Protein AF-A0A8T8SB63-F1 (afdb_monomer)

Organism: NCBI:txid13290

Foldseek 3Di:
DLVVLVVLVVCVVVVPLPAADAFFDWDVLLVVVLLLPDPPNDDQEEAAEQLNLQAANQQSCFCCCVVVVHAYEHFDDDPVRVVVRVVVRVVCVVVSHHGYHYSPCVRGHHGHDPSSVVSCVQFKDFDQWDQDQLSGIGGRTGIDGDPVSLSRHPCNVVVDDDDDDDDDPLDPVNCCVSVVDPLVVRPCSVVVVSPDDDDDDDDDDDDDDPAPQPDQWDAVVLVPPDPNVVSLCVRQPCVPPVDPDDDPDDDPPDPLVVDPPRDDDADADDDDDPPQDDVPGGRVVCRVVVRCVSCVSSVHDDDDDDDDDDGDTGHGSSVSD

Mean predicted aligned error: 14.82 Å

Secondary structure (DSSP, 8-state):
-HHHHHHHHHHHHTT--S--B----B-HHHHHHHHHT-TT-----EEEEHHHHHHH-SGGGHHHHHHH---EEEE-SSHHHHHHHHHHHHHHHHHT---EEETTTTT--TT--HHHHHHHHHHEEE-SEEEETTTEEEET-BEEE-GGGGGGBHHHHHT------PPPTT--HHHHHTTSS-GGGSTTTT-GGGSSS-----PPPPP----S---SB--GGGGSSSHHHHHHIIIIIIHHH--S---SS-----GGGGSTT------------SSSEETTEEHHHHHHHHHHHHHHHTTPPP----------TT-BGGGG-

InterPro domains:
  IPR002780 Hydrogenase formation HypD protein [PF01924] (1-190)
  IPR002780 Hydrogenase formation HypD protein [PTHR30149] (1-190)
  IPR002780 Hydrogenase formation HypD protein [TIGR00075] (1-190)
  IPR016188 PurM-like, N-terminal domain [PF00586] (260-314)
  IPR036921 PurM-like, N-terminal domain superfamily [G3DSA:3.30.1330.10] (211-321)
  IPR036921 PurM-like, N-terminal domain superfamily [SSF55326] (217-318)
  IPR042243 HypD, domain 1 [G3DSA:3.40.50.11750] (1-113)
  IPR042244 HypD, domain 2 [G3DSA:6.10.20.100] (168-196)

Nearest PDB structures (foldseek):
  3vys-assembly1_B  TM=9.420E-01  e=2.729E-14  Thermococcus kodakarensis KOD1
  5nco-assembly1_l  TM=3.367E-01  e=4.005E+00  Escherichia coli
  5uj8-assembly1_G  TM=2.557E-01  e=5.092E+00  Homo sapiens
  5ujm-assembly1_B  TM=2.557E-01  e=5.092E+00  Homo sapiens

Solvent-accessible surface area (backbone atoms only — not comparable to full-atom values): 19588 Å² total; per-residue (Å²): 102,47,68,62,25,46,50,52,53,48,31,59,77,72,66,52,76,90,53,63,46,74,66,82,49,71,48,64,65,47,50,54,48,54,51,67,70,35,93,84,58,82,77,75,59,44,77,35,60,37,76,61,23,33,40,57,14,54,59,80,55,47,57,43,21,73,76,66,61,26,24,30,17,30,17,43,86,49,73,66,36,43,54,50,26,53,50,52,43,53,48,31,57,76,71,75,46,39,49,79,46,63,69,32,55,94,71,35,40,58,80,24,32,65,70,44,46,48,37,31,60,69,40,37,40,72,28,73,63,29,78,38,90,57,72,45,72,39,62,53,20,22,36,37,71,32,78,96,51,44,85,35,27,32,52,71,72,66,62,60,82,81,78,90,75,79,77,62,91,80,65,54,61,27,42,37,75,72,59,77,38,55,66,89,72,35,88,38,57,81,41,61,91,68,55,61,90,74,93,74,90,81,79,89,79,82,87,86,73,98,58,85,54,82,64,66,45,42,45,71,60,45,73,62,83,41,69,54,20,49,33,47,42,48,59,48,45,45,70,71,68,62,63,98,64,89,65,100,59,94,75,90,80,56,72,68,75,74,40,89,86,59,81,89,81,86,80,84,78,86,83,89,66,83,68,54,64,52,100,94,48,34,53,67,56,50,48,52,52,50,42,50,47,58,37,46,77,71,73,38,82,83,86,79,83,90,86,86,85,88,78,61,70,66,43,50,44,73,80,66,101

Radius of gyration: 23.13 Å; Cα contacts (8 Å, |Δi|>4): 383; chains: 1; bounding box: 55×59×54 Å

pLDDT: mean 83.12, std 14.93, range [25.75, 98.5]

Sequence (321 aa):
MPSTALTILQAQAEGIGNFSLFCNHITIIPTIKAILDSPDMGIDGFLGPGHVSMVIGTDPYDFIARDYHRPLVVAGFEPLDVLHSVWMVLRQMAEGRAEIENQYARIVPRYGNEASLAAVTEVFELREFFEWRGLGSIDHSGVQIREAYAAWDAERKFAVASPSIPDPKACQCGEVLKGAIKPWQCKLFVWRDRCGAGASAMNAVTPTGNGRLRAERVTLAHGGGGKAMRDLIEDVFTSVFEPDGLEDQARLSHEMLAVEGARLAFTTDSFVVQPLEFPGGDIGKIAVCGTVNDLTVGGAQPLWLSAAFIIEEGTEVALLR

Structure (mmCIF, N/CA/C/O backbone):
data_AF-A0A8T8SB63-F1
#
_entry.id   AF-A0A8T8SB63-F1
#
loop_
_atom_site.group_PDB
_atom_site.id
_atom_site.type_symbol
_atom_site.label_atom_id
_atom_site.label_alt_id
_atom_site.label_comp_id
_atom_site.label_asym_id
_atom_site.label_entity_id
_atom_site.label_seq_id
_atom_site.pdbx_PDB_ins_code
_atom_site.Cartn_x
_atom_site.Cartn_y
_atom_site.Cartn_z
_atom_site.occupancy
_atom_site.B_iso_or_equiv
_atom_site.auth_seq_id
_atom_site.auth_comp_id
_atom_site.auth_asym_id
_atom_site.auth_atom_id
_atom_site.pdbx_PDB_model_num
ATOM 1 N N . MET A 1 1 ? 2.864 -4.295 -5.202 1.00 87.75 1 MET A N 1
ATOM 2 C CA . MET A 1 1 ? 2.814 -5.739 -5.514 1.00 87.75 1 MET A CA 1
ATOM 3 C C . MET A 1 1 ? 2.232 -5.986 -6.905 1.00 87.75 1 MET A C 1
ATOM 5 O O . MET A 1 1 ? 2.900 -6.672 -7.661 1.00 87.75 1 MET A O 1
ATOM 9 N N . PRO A 1 2 ? 1.079 -5.412 -7.315 1.00 89.50 2 PRO A N 1
ATOM 10 C CA . PRO A 1 2 ? 0.584 -5.624 -8.683 1.00 89.50 2 PRO A CA 1
ATOM 11 C C . PRO A 1 2 ? 1.541 -5.110 -9.768 1.00 89.50 2 PRO A C 1
ATOM 13 O O . PRO A 1 2 ? 1.859 -5.842 -10.697 1.00 89.50 2 PRO A O 1
ATOM 16 N N . SER A 1 3 ? 2.076 -3.893 -9.615 1.00 87.25 3 SER A N 1
ATOM 17 C CA . SER A 1 3 ? 3.015 -3.310 -10.588 1.00 87.25 3 SER A CA 1
ATOM 18 C C . SER A 1 3 ? 4.292 -4.142 -10.757 1.00 87.25 3 SER A C 1
ATOM 20 O O . SER A 1 3 ? 4.724 -4.417 -11.875 1.00 87.25 3 SER A O 1
ATOM 22 N N . THR A 1 4 ? 4.873 -4.606 -9.651 1.00 90.06 4 THR A N 1
ATOM 23 C CA . THR A 1 4 ? 6.061 -5.468 -9.661 1.00 90.06 4 THR A CA 1
ATOM 24 C C . THR A 1 4 ? 5.781 -6.865 -10.217 1.00 90.06 4 THR A C 1
ATOM 26 O O . THR A 1 4 ? 6.635 -7.389 -10.929 1.00 90.06 4 THR A O 1
ATOM 29 N N . ALA A 1 5 ? 4.594 -7.440 -9.979 1.00 92.81 5 ALA A N 1
ATOM 30 C CA . ALA A 1 5 ? 4.170 -8.677 -10.641 1.00 92.81 5 ALA A CA 1
ATOM 31 C C . ALA A 1 5 ? 4.102 -8.492 -12.162 1.00 92.81 5 ALA A C 1
ATOM 33 O O . ALA A 1 5 ? 4.762 -9.215 -12.903 1.00 92.81 5 ALA A O 1
ATOM 34 N N . LEU A 1 6 ? 3.379 -7.469 -12.627 1.00 90.44 6 LEU A N 1
ATOM 35 C CA . LEU A 1 6 ? 3.243 -7.166 -14.054 1.00 90.44 6 LEU A CA 1
ATOM 36 C C . LEU A 1 6 ? 4.597 -6.891 -14.720 1.00 90.44 6 LEU A C 1
ATOM 38 O O . LEU A 1 6 ? 4.816 -7.305 -15.852 1.00 90.44 6 LEU A O 1
ATOM 42 N N . THR A 1 7 ? 5.534 -6.263 -14.006 1.00 87.44 7 THR A N 1
ATOM 43 C CA . THR A 1 7 ? 6.891 -6.024 -14.520 1.00 87.44 7 THR A CA 1
ATOM 44 C C . THR A 1 7 ? 7.657 -7.333 -14.724 1.00 87.44 7 THR A C 1
ATOM 46 O O . THR A 1 7 ? 8.338 -7.483 -15.734 1.00 87.44 7 THR A O 1
ATOM 49 N N . ILE A 1 8 ? 7.535 -8.300 -13.807 1.00 91.75 8 ILE A N 1
ATOM 50 C CA . ILE A 1 8 ? 8.141 -9.631 -13.973 1.00 91.75 8 ILE A CA 1
ATOM 51 C C . ILE A 1 8 ? 7.509 -10.370 -15.158 1.00 91.75 8 ILE A C 1
ATOM 53 O O . ILE A 1 8 ? 8.238 -10.931 -15.976 1.00 91.75 8 ILE A O 1
ATOM 57 N N . LEU A 1 9 ? 6.179 -10.333 -15.286 1.00 94.31 9 LEU A N 1
ATOM 58 C CA . LEU A 1 9 ? 5.470 -10.948 -16.414 1.00 94.31 9 LEU A CA 1
ATOM 59 C C . LEU A 1 9 ? 5.911 -10.341 -17.753 1.00 94.31 9 LEU A C 1
ATOM 61 O O . LEU A 1 9 ? 6.205 -11.073 -18.697 1.00 94.31 9 LEU A O 1
ATOM 65 N N . GLN A 1 10 ? 6.040 -9.014 -17.820 1.00 93.56 10 GLN A N 1
ATOM 66 C CA . GLN A 1 10 ? 6.523 -8.326 -19.017 1.00 93.56 10 GLN A CA 1
ATOM 67 C C . GLN A 1 10 ? 7.982 -8.682 -19.325 1.00 93.56 10 GLN A C 1
ATOM 69 O O . GLN A 1 10 ? 8.314 -9.001 -20.464 1.00 93.56 10 GLN A O 1
ATOM 74 N N . ALA A 1 11 ? 8.850 -8.691 -18.309 1.00 90.06 11 ALA A N 1
ATOM 75 C CA . ALA A 1 11 ? 10.253 -9.060 -18.470 1.00 90.06 11 ALA A CA 1
ATOM 76 C C . ALA A 1 11 ? 10.411 -10.502 -18.979 1.00 90.06 11 ALA A C 1
ATOM 78 O O . ALA A 1 11 ? 11.293 -10.769 -19.795 1.00 90.06 11 ALA A O 1
ATOM 79 N N . GLN A 1 12 ? 9.541 -11.421 -18.552 1.00 95.12 12 GLN A N 1
ATOM 80 C CA . GLN A 1 12 ? 9.482 -12.776 -19.095 1.00 95.12 12 GLN A CA 1
ATOM 81 C C . GLN A 1 12 ? 9.026 -12.787 -20.557 1.00 95.12 12 GLN A C 1
ATOM 83 O O . GLN A 1 12 ? 9.689 -13.416 -21.382 1.00 95.12 12 GLN A O 1
ATOM 88 N N . ALA A 1 13 ? 7.935 -12.091 -20.884 1.00 94.88 13 ALA A N 1
ATOM 89 C CA . ALA A 1 13 ? 7.387 -12.041 -22.239 1.00 94.88 13 ALA A CA 1
ATOM 90 C C . ALA A 1 13 ? 8.380 -11.458 -23.262 1.00 94.88 13 ALA A C 1
ATOM 92 O O . ALA A 1 13 ? 8.454 -11.930 -24.396 1.00 94.88 13 ALA A O 1
ATOM 93 N N . GLU A 1 14 ? 9.174 -10.468 -22.852 1.00 95.88 14 GLU A N 1
ATOM 94 C CA . GLU A 1 14 ? 10.184 -9.807 -23.687 1.00 95.88 14 GLU A CA 1
ATOM 95 C C . GLU A 1 14 ? 11.578 -10.460 -23.621 1.00 95.88 14 GLU A C 1
ATOM 97 O O . GLU A 1 14 ? 12.486 -10.062 -24.352 1.00 95.88 14 GLU A O 1
ATOM 102 N N . GLY A 1 15 ? 11.783 -11.460 -22.757 1.00 93.69 15 GLY A N 1
ATOM 103 C CA . GLY A 1 15 ? 13.084 -12.117 -22.587 1.00 93.69 15 GLY A CA 1
ATOM 104 C C . GLY A 1 15 ? 14.162 -11.237 -21.931 1.00 93.69 15 GLY A C 1
ATOM 105 O O . GLY A 1 15 ? 15.354 -11.411 -22.192 1.00 93.69 15 GLY A O 1
ATOM 106 N N . ILE A 1 16 ? 13.772 -10.291 -21.073 1.00 92.31 16 ILE A N 1
ATOM 107 C CA . ILE A 1 16 ? 14.665 -9.332 -20.407 1.00 92.31 16 ILE A CA 1
ATOM 108 C C . ILE A 1 16 ? 15.381 -9.996 -19.221 1.00 92.31 16 ILE A C 1
ATOM 110 O O . ILE A 1 16 ? 14.817 -10.164 -18.141 1.00 92.31 16 ILE A O 1
ATOM 114 N N . GLY A 1 17 ? 16.657 -10.355 -19.399 1.00 88.25 17 GLY A N 1
ATOM 115 C CA . GLY A 1 17 ? 17.469 -11.051 -18.382 1.00 88.25 17 GLY A CA 1
ATOM 116 C C . GLY A 1 17 ? 18.286 -10.158 -17.431 1.00 88.25 17 GLY A C 1
ATOM 117 O O . GLY A 1 17 ? 18.878 -10.649 -16.461 1.00 88.25 17 GLY A O 1
ATOM 118 N N . ASN A 1 18 ? 18.355 -8.851 -17.691 1.00 88.06 18 ASN A N 1
ATOM 119 C CA . ASN A 1 18 ? 19.107 -7.876 -16.887 1.00 88.06 18 ASN A CA 1
ATOM 120 C C . ASN A 1 18 ? 18.250 -7.158 -15.829 1.00 88.06 18 ASN A C 1
ATOM 122 O O . ASN A 1 18 ? 18.758 -6.289 -15.126 1.00 88.06 18 ASN A O 1
ATOM 126 N N . PHE A 1 19 ? 16.981 -7.535 -15.692 1.00 88.38 19 PHE A N 1
ATOM 127 C CA . PHE A 1 19 ? 16.100 -7.086 -14.621 1.00 88.38 19 PHE A CA 1
ATOM 128 C C . PHE A 1 19 ? 16.081 -8.110 -13.476 1.00 88.38 19 PHE A C 1
ATOM 130 O O . PHE A 1 19 ? 16.177 -9.318 -13.704 1.00 88.38 19 PHE A O 1
ATOM 137 N N . SER A 1 20 ? 15.995 -7.653 -12.228 1.00 85.25 20 SER A N 1
ATOM 138 C CA . SER A 1 20 ? 15.830 -8.518 -11.052 1.00 85.25 20 SER A CA 1
ATOM 139 C C . SER A 1 20 ? 15.112 -7.754 -9.936 1.00 85.25 20 SER A C 1
ATOM 141 O O . SER A 1 20 ? 15.359 -6.564 -9.746 1.00 85.25 20 SER A O 1
ATOM 143 N N . LEU A 1 21 ? 14.237 -8.436 -9.198 1.00 87.44 21 LEU A N 1
ATOM 144 C CA . LEU A 1 21 ? 13.444 -7.894 -8.099 1.00 87.44 21 LEU A CA 1
ATOM 145 C C . LEU A 1 21 ? 13.873 -8.539 -6.779 1.00 87.44 21 LEU A C 1
ATOM 147 O O . LEU A 1 21 ? 13.869 -9.759 -6.642 1.00 87.44 21 LEU A O 1
ATOM 151 N N . PHE A 1 22 ? 14.197 -7.709 -5.790 1.00 89.38 22 PHE A N 1
ATOM 152 C CA . PHE A 1 22 ? 14.366 -8.137 -4.402 1.00 89.38 22 PHE A CA 1
ATOM 153 C C . PHE A 1 22 ? 13.024 -7.989 -3.672 1.00 89.38 22 PHE A C 1
ATOM 155 O O . PHE A 1 22 ? 12.551 -6.872 -3.444 1.00 89.38 22 PHE A O 1
ATOM 162 N N . CYS A 1 23 ? 12.362 -9.112 -3.382 1.00 88.81 23 CYS A N 1
ATOM 163 C CA . CYS A 1 23 ? 10.966 -9.124 -2.945 1.00 88.81 23 CYS A CA 1
ATOM 164 C C . CYS A 1 23 ? 10.810 -9.071 -1.417 1.00 88.81 23 CYS A C 1
ATOM 166 O O . CYS A 1 23 ? 10.835 -10.104 -0.748 1.00 88.81 23 CYS A O 1
ATOM 168 N N . ASN A 1 24 ? 10.519 -7.870 -0.905 1.00 88.69 24 ASN A N 1
ATOM 169 C CA . ASN A 1 24 ? 10.092 -7.606 0.479 1.00 88.69 24 ASN A CA 1
ATOM 170 C C . ASN A 1 24 ? 8.627 -7.153 0.560 1.00 88.69 24 ASN A C 1
ATOM 172 O O . ASN A 1 24 ? 8.251 -6.325 1.391 1.00 88.69 24 ASN A O 1
ATOM 176 N N . HIS A 1 25 ? 7.793 -7.619 -0.368 1.00 90.62 25 HIS A N 1
ATOM 177 C CA . HIS A 1 25 ? 6.375 -7.305 -0.322 1.00 90.62 25 HIS A CA 1
ATOM 178 C C . HIS A 1 25 ? 5.691 -8.039 0.830 1.00 90.62 25 HIS A C 1
ATOM 180 O O . HIS A 1 25 ? 6.019 -9.181 1.153 1.00 90.62 25 HIS A O 1
ATOM 186 N N . ILE A 1 26 ? 4.701 -7.366 1.407 1.00 90.88 26 ILE A N 1
ATOM 187 C CA . ILE A 1 26 ? 3.929 -7.840 2.547 1.00 90.88 26 ILE A CA 1
ATOM 188 C C . ILE A 1 26 ? 2.435 -7.750 2.254 1.00 90.88 26 ILE A C 1
ATOM 190 O O . ILE A 1 26 ? 1.992 -6.974 1.402 1.00 90.88 26 ILE A O 1
ATOM 194 N N . THR A 1 27 ? 1.662 -8.551 2.969 1.00 91.50 27 THR A N 1
ATOM 195 C CA . THR A 1 27 ? 0.206 -8.602 2.920 1.00 91.50 27 THR A CA 1
ATOM 196 C C . THR A 1 27 ? -0.365 -8.006 4.197 1.00 91.50 27 THR A C 1
ATOM 198 O O . THR A 1 27 ? 0.225 -8.102 5.270 1.00 91.50 27 THR A O 1
ATOM 201 N N . ILE A 1 28 ? -1.514 -7.345 4.079 1.00 90.81 28 ILE A N 1
ATOM 202 C CA . ILE A 1 28 ? -2.089 -6.592 5.195 1.00 90.81 28 ILE A CA 1
ATOM 203 C C . ILE A 1 28 ? -2.910 -7.464 6.154 1.00 90.81 28 ILE A C 1
ATOM 205 O O . ILE A 1 28 ? -2.964 -7.183 7.348 1.00 90.81 28 ILE A O 1
ATOM 209 N N . ILE A 1 29 ? -3.553 -8.518 5.644 1.00 92.31 29 ILE A N 1
ATOM 210 C CA . ILE A 1 29 ? -4.525 -9.313 6.407 1.00 92.31 29 ILE A CA 1
ATOM 211 C C . ILE A 1 29 ? -3.879 -10.026 7.607 1.00 92.31 29 ILE A C 1
ATOM 213 O O . ILE A 1 29 ? -4.383 -9.853 8.719 1.00 92.31 29 ILE A O 1
ATOM 217 N N . PRO A 1 30 ? -2.744 -10.740 7.457 1.00 90.38 30 PRO A N 1
ATOM 218 C CA . PRO A 1 30 ? -2.064 -11.366 8.593 1.00 90.38 30 PRO A CA 1
ATOM 219 C C . PRO A 1 30 ? -1.574 -10.340 9.618 1.00 90.38 30 PRO A C 1
ATOM 221 O O . PRO A 1 30 ? -1.624 -10.592 10.816 1.00 90.38 30 PRO A O 1
ATOM 224 N N . THR A 1 31 ? -1.164 -9.155 9.166 1.00 87.06 31 THR A N 1
ATOM 225 C CA . THR A 1 31 ? -0.686 -8.078 10.043 1.00 87.06 31 THR A CA 1
ATOM 226 C C . THR A 1 31 ? -1.804 -7.480 10.880 1.00 87.06 31 THR A C 1
ATOM 228 O O . THR A 1 31 ? -1.639 -7.308 12.084 1.00 87.06 31 THR A O 1
ATOM 231 N N . ILE A 1 32 ? -2.959 -7.194 10.271 1.00 90.69 32 ILE A N 1
ATOM 232 C CA . ILE A 1 32 ? -4.134 -6.732 11.019 1.00 90.69 32 ILE A CA 1
ATOM 233 C C . ILE A 1 32 ? -4.544 -7.795 12.037 1.00 90.69 32 ILE A C 1
ATOM 235 O O . ILE A 1 32 ? -4.815 -7.460 13.187 1.00 90.69 32 ILE A O 1
ATOM 239 N N . LYS A 1 33 ? -4.533 -9.074 11.644 1.00 91.38 33 LYS A N 1
ATOM 240 C CA . LYS A 1 33 ? -4.828 -10.176 12.557 1.00 91.38 33 LYS A CA 1
ATOM 241 C C . LYS A 1 33 ? -3.849 -10.231 13.735 1.00 91.38 33 LYS A C 1
ATOM 243 O O . LYS A 1 33 ? -4.293 -10.312 14.870 1.00 91.38 33 LYS A O 1
ATOM 248 N N . ALA A 1 34 ? -2.547 -10.097 13.488 1.00 88.25 34 ALA A N 1
ATOM 249 C CA . ALA A 1 34 ? -1.537 -10.069 14.546 1.00 88.25 34 ALA A CA 1
ATOM 250 C C . ALA A 1 34 ? -1.745 -8.905 15.534 1.00 88.25 34 ALA A C 1
ATOM 252 O O . ALA A 1 34 ? -1.568 -9.078 16.737 1.00 88.25 34 ALA A O 1
ATOM 253 N N . ILE A 1 35 ? -2.165 -7.731 15.046 1.00 87.69 35 ILE A N 1
ATOM 254 C CA . ILE A 1 35 ? -2.523 -6.590 15.904 1.00 87.69 35 ILE A CA 1
ATOM 255 C C . ILE A 1 35 ? -3.783 -6.900 16.723 1.00 87.69 35 ILE A C 1
ATOM 257 O O . ILE A 1 35 ? -3.831 -6.597 17.913 1.00 87.69 35 ILE A O 1
ATOM 261 N N . LEU A 1 36 ? -4.795 -7.503 16.097 1.00 90.56 36 LEU A N 1
ATOM 262 C CA . LEU A 1 36 ? -6.056 -7.871 16.741 1.00 90.56 36 LEU A CA 1
ATOM 263 C C . LEU A 1 36 ? -5.897 -8.968 17.805 1.00 90.56 36 LEU A C 1
ATOM 265 O O . LEU A 1 36 ? -6.592 -8.927 18.817 1.00 90.56 36 LEU A O 1
ATOM 269 N N . ASP A 1 37 ? -4.969 -9.904 17.599 1.00 90.44 37 ASP A N 1
ATOM 270 C CA . ASP A 1 37 ? -4.633 -10.982 18.537 1.00 90.44 37 ASP A CA 1
ATOM 271 C C . ASP A 1 37 ? -3.737 -10.511 19.701 1.00 90.44 37 ASP A C 1
ATOM 273 O O . ASP A 1 37 ? -3.497 -11.262 20.651 1.00 90.44 37 ASP A O 1
ATOM 277 N N . SER A 1 38 ? -3.236 -9.272 19.656 1.00 86.44 38 SER A N 1
ATOM 278 C CA . SER A 1 38 ? -2.343 -8.740 20.685 1.00 86.44 38 SER A CA 1
ATOM 279 C C . SER A 1 38 ? -3.088 -8.529 22.016 1.00 86.44 38 SER A C 1
ATOM 281 O O . SER A 1 38 ? -4.163 -7.926 22.034 1.00 86.44 38 SER A O 1
ATOM 283 N N . PRO A 1 39 ? -2.539 -8.960 23.168 1.00 82.06 39 PRO A N 1
ATOM 284 C CA . PRO A 1 39 ? -3.223 -8.854 24.463 1.00 82.06 39 PRO A CA 1
ATOM 285 C C . PRO A 1 39 ? -3.428 -7.407 24.941 1.00 82.06 39 PRO A C 1
ATOM 287 O O . PRO A 1 39 ? -4.291 -7.148 25.775 1.00 82.06 39 PRO A O 1
ATOM 290 N N . ASP A 1 40 ? -2.631 -6.470 24.430 1.00 82.44 40 ASP A N 1
ATOM 291 C CA . ASP A 1 40 ? -2.715 -5.024 24.653 1.00 82.44 40 ASP A CA 1
ATOM 292 C C . ASP A 1 40 ? -3.556 -4.298 23.583 1.00 82.44 40 ASP A C 1
ATOM 294 O O . ASP A 1 40 ? -3.544 -3.067 23.527 1.00 82.44 40 ASP A O 1
ATOM 298 N N . MET A 1 41 ? -4.294 -5.027 22.735 1.00 86.19 41 MET A N 1
ATOM 299 C CA . MET A 1 41 ? -5.116 -4.435 21.680 1.00 86.19 41 MET A CA 1
ATOM 300 C C . MET A 1 41 ? -6.216 -3.535 22.261 1.00 86.19 41 MET A C 1
ATOM 302 O O . MET A 1 41 ? -7.112 -3.980 22.979 1.00 86.19 41 MET A O 1
ATOM 306 N N . GLY A 1 42 ? -6.148 -2.248 21.910 1.00 84.81 42 GLY A N 1
ATOM 307 C CA . GLY A 1 42 ? -7.091 -1.203 22.324 1.00 84.81 42 GLY A CA 1
ATOM 308 C C . GLY A 1 42 ? -7.743 -0.467 21.152 1.00 84.81 42 GLY A C 1
ATOM 309 O O . GLY A 1 42 ? -8.087 0.703 21.288 1.00 84.81 42 GLY A O 1
ATOM 310 N N . ILE A 1 43 ? -7.844 -1.106 19.982 1.00 88.81 43 ILE A N 1
ATOM 311 C CA . ILE A 1 43 ? -8.425 -0.501 18.778 1.00 88.81 43 ILE A CA 1
ATOM 312 C C . ILE A 1 43 ? -9.911 -0.847 18.706 1.00 88.81 43 ILE A C 1
ATOM 314 O O . ILE A 1 43 ? -10.288 -2.009 18.563 1.00 88.81 43 ILE A O 1
ATOM 318 N N . ASP A 1 44 ? -10.758 0.179 18.762 1.00 92.38 44 ASP A N 1
ATOM 319 C CA . ASP A 1 44 ? -12.208 -0.009 18.721 1.00 92.38 44 ASP A CA 1
ATOM 320 C C . ASP A 1 44 ? -12.809 0.015 17.315 1.00 92.38 44 ASP A C 1
ATOM 322 O O . ASP A 1 44 ? -13.930 -0.449 17.135 1.00 92.38 44 ASP A O 1
ATOM 326 N N . GLY A 1 45 ? -12.076 0.513 16.322 1.00 94.06 45 GLY A N 1
ATOM 327 C CA . GLY A 1 45 ? -12.515 0.564 14.933 1.00 94.06 45 GLY A CA 1
ATOM 328 C C . GLY A 1 45 ? -11.382 0.957 13.991 1.00 94.06 45 GLY A C 1
ATOM 329 O O . GLY A 1 45 ? -10.375 1.529 14.414 1.00 94.06 45 GLY A O 1
ATOM 330 N N . PHE A 1 46 ? -11.550 0.646 12.708 1.00 95.06 46 PHE A N 1
ATOM 331 C CA . PHE A 1 46 ? -10.511 0.799 11.693 1.00 95.06 46 PHE A CA 1
ATOM 332 C C . PHE A 1 46 ? -10.946 1.713 10.550 1.00 95.06 46 PHE A C 1
ATOM 334 O O . PHE A 1 46 ? -12.079 1.652 10.071 1.00 95.06 46 PHE A O 1
ATOM 341 N N . LEU A 1 47 ? -9.991 2.495 10.048 1.00 96.31 47 LEU A N 1
ATOM 342 C CA . LEU A 1 47 ? -10.048 3.032 8.693 1.00 96.31 47 LEU A CA 1
ATOM 343 C C . LEU A 1 47 ? -9.228 2.109 7.791 1.00 96.31 47 LEU A C 1
ATOM 345 O O . LEU A 1 47 ? -8.013 1.988 7.952 1.00 96.31 47 LEU A O 1
ATOM 349 N N . GLY A 1 48 ? -9.908 1.417 6.883 1.00 93.25 48 GLY A N 1
ATOM 350 C CA . GLY A 1 48 ? -9.293 0.520 5.915 1.00 93.25 48 GLY A CA 1
ATOM 351 C C . GLY A 1 48 ? -8.573 1.300 4.809 1.00 93.25 48 GLY A C 1
ATOM 352 O O . GLY A 1 48 ? -9.093 2.319 4.348 1.00 93.25 48 GLY A O 1
ATOM 353 N N . PRO A 1 49 ? -7.401 0.839 4.346 1.00 91.94 49 PRO A N 1
ATOM 354 C CA . PRO A 1 49 ? -6.621 1.542 3.329 1.00 91.94 49 PRO A CA 1
ATOM 355 C C . PRO A 1 49 ? -7.252 1.441 1.935 1.00 91.94 49 PRO A C 1
ATOM 357 O O . PRO A 1 49 ? -7.382 0.342 1.391 1.00 91.94 49 PRO A O 1
ATOM 360 N N . GLY A 1 50 ? -7.555 2.585 1.317 1.00 88.75 50 GLY A N 1
ATOM 361 C CA . GLY A 1 50 ? -8.169 2.662 -0.011 1.00 88.75 50 GLY A CA 1
ATOM 362 C C . GLY A 1 50 ? -7.390 1.922 -1.104 1.00 88.75 50 GLY A C 1
ATOM 363 O O . GLY A 1 50 ? -7.931 1.000 -1.706 1.00 88.75 50 GLY A O 1
ATOM 364 N N . HIS A 1 51 ? -6.110 2.250 -1.327 1.00 89.56 51 HIS A N 1
ATOM 365 C CA . HIS A 1 51 ? -5.322 1.674 -2.436 1.00 89.56 51 HIS A CA 1
ATOM 366 C C . HIS A 1 51 ? -5.093 0.165 -2.312 1.00 89.56 51 HIS A C 1
ATOM 368 O O . HIS A 1 51 ? -5.108 -0.556 -3.306 1.00 89.56 51 HIS A O 1
ATOM 374 N N . VAL A 1 52 ? -4.920 -0.353 -1.094 1.00 91.62 52 VAL A N 1
ATOM 375 C CA . VAL A 1 52 ? -4.815 -1.808 -0.900 1.00 91.62 52 VAL A CA 1
ATOM 376 C C . VAL A 1 52 ? -6.161 -2.469 -1.190 1.00 91.62 52 VAL A C 1
ATOM 378 O O . VAL A 1 52 ? -6.209 -3.479 -1.891 1.00 91.62 52 VAL A O 1
ATOM 381 N N . SER A 1 53 ? -7.254 -1.862 -0.722 1.00 95.19 53 SER A N 1
ATOM 382 C CA . SER A 1 53 ? -8.613 -2.360 -0.952 1.00 95.19 53 SER A CA 1
ATOM 383 C C . SER A 1 53 ? -9.017 -2.299 -2.428 1.00 95.19 53 SER A C 1
ATOM 385 O O . SER A 1 53 ? -9.787 -3.136 -2.876 1.00 95.19 53 SER A O 1
ATOM 387 N N . MET A 1 54 ? -8.464 -1.386 -3.233 1.00 92.44 54 MET A N 1
ATOM 388 C CA . MET A 1 54 ? -8.649 -1.407 -4.695 1.00 92.44 54 MET A CA 1
ATOM 389 C C . MET A 1 54 ? -8.175 -2.719 -5.318 1.00 92.44 54 MET A C 1
ATOM 391 O O . MET A 1 54 ? -8.769 -3.202 -6.280 1.00 92.44 54 MET A O 1
ATOM 395 N N . VAL A 1 55 ? -7.107 -3.295 -4.764 1.00 94.12 55 VAL A N 1
ATOM 396 C CA . VAL A 1 55 ? -6.515 -4.541 -5.248 1.00 94.12 55 VAL A CA 1
ATOM 397 C C . VAL A 1 55 ? -7.251 -5.744 -4.674 1.00 94.12 55 VAL A C 1
ATOM 399 O O . VAL A 1 55 ? -7.695 -6.591 -5.440 1.00 94.12 55 VAL A O 1
ATOM 402 N N . ILE A 1 56 ? -7.386 -5.828 -3.348 1.00 95.81 56 ILE A N 1
ATOM 403 C CA . ILE A 1 56 ? -7.886 -7.042 -2.676 1.00 95.81 56 ILE A CA 1
ATOM 404 C C . ILE A 1 56 ? -9.398 -7.035 -2.423 1.00 95.81 56 ILE A C 1
ATOM 406 O O . ILE A 1 56 ? -9.973 -8.063 -2.082 1.00 95.81 56 ILE A O 1
ATOM 410 N N . GLY A 1 57 ? -10.041 -5.886 -2.596 1.00 96.56 57 GLY A N 1
ATOM 411 C CA . GLY A 1 57 ? -11.443 -5.675 -2.276 1.00 96.56 57 GLY A CA 1
ATOM 412 C C . GLY A 1 57 ? -11.697 -5.437 -0.794 1.00 96.56 57 GLY A C 1
ATOM 413 O O . GLY A 1 57 ? -10.779 -5.237 -0.000 1.00 96.56 57 GLY A O 1
ATOM 414 N N . THR A 1 58 ? -12.975 -5.449 -0.426 1.00 97.38 58 THR A N 1
ATOM 415 C CA . THR A 1 58 ? -13.419 -5.305 0.966 1.00 97.38 58 THR A CA 1
ATOM 416 C C . THR A 1 58 ? -13.612 -6.650 1.662 1.00 97.38 58 THR A C 1
ATOM 418 O O . THR A 1 58 ? -13.451 -6.733 2.873 1.00 97.38 58 THR A O 1
ATOM 421 N N . ASP A 1 59 ? -13.931 -7.699 0.899 1.00 96.69 59 ASP A N 1
ATOM 422 C CA . ASP A 1 59 ? -14.266 -9.042 1.398 1.00 96.69 59 ASP A CA 1
ATOM 423 C C . ASP A 1 59 ? -13.186 -9.653 2.322 1.00 96.69 59 ASP A C 1
ATOM 425 O O . ASP A 1 59 ? -13.535 -10.190 3.376 1.00 96.69 59 ASP A O 1
ATOM 429 N N . PRO A 1 60 ? -11.868 -9.496 2.052 1.00 96.38 60 PRO A N 1
ATOM 430 C CA . PRO A 1 60 ? -10.835 -10.028 2.941 1.00 96.38 60 PRO A CA 1
ATOM 431 C C . PRO A 1 60 ? -10.836 -9.440 4.357 1.00 96.38 60 PRO A C 1
ATOM 433 O O . PRO A 1 60 ? -10.203 -10.018 5.237 1.00 96.38 60 PRO A O 1
ATOM 436 N N . TYR A 1 61 ? -11.509 -8.310 4.596 1.00 97.19 61 TYR A N 1
ATOM 437 C CA . TYR A 1 61 ? -11.609 -7.688 5.918 1.00 97.19 61 TYR A CA 1
ATOM 438 C C . TYR A 1 61 ? -12.771 -8.232 6.765 1.00 97.19 61 TYR A C 1
ATOM 440 O O . TYR A 1 61 ? -12.807 -7.952 7.962 1.00 97.19 61 TYR A O 1
ATOM 448 N N . ASP A 1 62 ? -13.684 -9.039 6.208 1.00 96.56 62 ASP A N 1
ATOM 449 C CA . ASP A 1 62 ? -14.911 -9.505 6.886 1.00 96.56 62 ASP A CA 1
ATOM 450 C C . ASP A 1 62 ? -14.648 -10.223 8.219 1.00 96.56 62 ASP A C 1
ATOM 452 O O . ASP A 1 62 ? -15.457 -10.151 9.149 1.00 96.56 62 ASP A O 1
ATOM 456 N N . PHE A 1 63 ? -13.490 -10.877 8.354 1.00 96.50 63 PHE A N 1
ATOM 457 C CA . PHE A 1 63 ? -13.082 -11.537 9.595 1.00 96.50 63 PHE A CA 1
ATOM 458 C C . PHE A 1 63 ? -12.962 -10.563 10.782 1.00 96.50 63 PHE A C 1
ATOM 460 O O . PHE A 1 63 ? -13.179 -10.964 11.919 1.00 96.50 63 PHE A O 1
ATOM 467 N N . ILE A 1 64 ? -12.665 -9.281 10.545 1.00 96.56 64 ILE A N 1
ATOM 468 C CA . ILE A 1 64 ? -12.501 -8.270 11.602 1.00 96.56 64 ILE A CA 1
ATOM 469 C C . ILE A 1 64 ? -13.840 -8.024 12.306 1.00 96.56 64 ILE A C 1
ATOM 471 O O . ILE A 1 64 ? -13.933 -8.072 13.533 1.00 96.56 64 ILE A O 1
ATOM 475 N N . ALA A 1 65 ? -14.897 -7.814 11.523 1.00 96.44 65 ALA A N 1
ATOM 476 C CA . ALA A 1 65 ? -16.247 -7.633 12.039 1.00 96.44 65 ALA A CA 1
ATOM 477 C C . ALA A 1 65 ? -16.804 -8.938 12.633 1.00 96.44 65 ALA A C 1
ATOM 479 O O . ALA A 1 65 ? -17.395 -8.933 13.715 1.00 96.44 65 ALA A O 1
ATOM 480 N N . ARG A 1 66 ? -16.585 -10.068 11.947 1.00 96.81 66 ARG A N 1
ATOM 481 C CA . ARG A 1 66 ? -17.121 -11.379 12.338 1.00 96.81 66 ARG A CA 1
ATOM 482 C C . ARG A 1 66 ? -16.482 -11.937 13.610 1.00 96.81 66 ARG A C 1
ATOM 484 O O . ARG A 1 66 ? -17.208 -12.392 14.488 1.00 96.81 66 ARG A O 1
ATOM 491 N N . ASP A 1 67 ? -15.153 -11.916 13.685 1.00 96.25 67 ASP A N 1
ATOM 492 C CA . ASP A 1 67 ? -14.388 -12.649 14.699 1.00 96.25 67 ASP A CA 1
ATOM 493 C C . ASP A 1 67 ? -13.960 -11.737 15.864 1.00 96.25 67 ASP A C 1
ATOM 495 O O . ASP A 1 67 ? -13.850 -12.204 16.996 1.00 96.25 67 ASP A O 1
ATOM 499 N N . TYR A 1 68 ? -13.770 -10.433 15.613 1.00 95.56 68 TYR A N 1
ATOM 500 C CA . TYR A 1 68 ? -13.310 -9.463 16.621 1.00 95.56 68 TYR A CA 1
ATOM 501 C C . TYR A 1 68 ? -14.346 -8.389 16.970 1.00 95.56 68 TYR A C 1
ATOM 503 O O . TYR A 1 68 ? -14.104 -7.582 17.869 1.00 95.56 68 TYR A O 1
ATOM 511 N N . HIS A 1 69 ? -15.492 -8.362 16.280 1.00 95.62 69 HIS A N 1
ATOM 512 C CA . HIS A 1 69 ? -16.565 -7.384 16.489 1.00 95.62 69 HIS A CA 1
ATOM 513 C C . HIS A 1 69 ? -16.087 -5.928 16.423 1.00 95.62 69 HIS A C 1
ATOM 515 O O . HIS A 1 69 ? -16.556 -5.074 17.178 1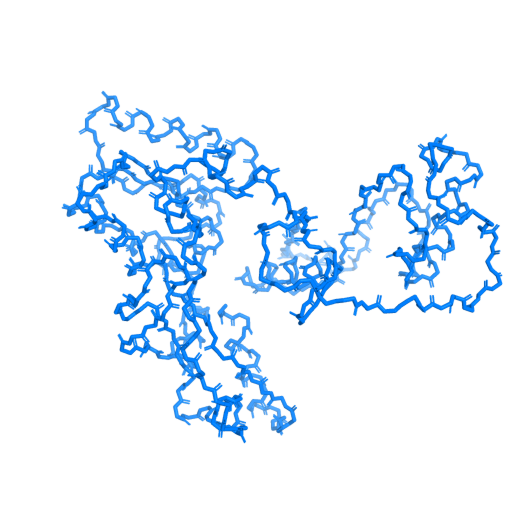.00 95.62 69 HIS A O 1
ATOM 521 N N . ARG A 1 70 ? -15.144 -5.635 15.516 1.00 96.25 70 ARG A N 1
ATOM 522 C CA . ARG A 1 70 ? -14.649 -4.274 15.277 1.00 96.25 70 ARG A CA 1
ATOM 523 C C . ARG A 1 70 ? -15.147 -3.745 13.927 1.00 96.25 70 ARG A C 1
ATOM 525 O O . ARG A 1 70 ? -14.973 -4.437 12.925 1.00 96.25 70 ARG A O 1
ATOM 532 N N . PRO A 1 71 ? -15.756 -2.545 13.870 1.00 97.69 71 PRO A N 1
ATOM 533 C CA . PRO A 1 71 ? -16.112 -1.912 12.608 1.00 97.69 71 PRO A CA 1
ATOM 534 C C . PRO A 1 71 ? -14.858 -1.529 11.818 1.00 97.69 71 PRO A C 1
ATOM 536 O O . PRO A 1 71 ? -13.860 -1.070 12.384 1.00 97.69 71 PRO A O 1
ATOM 539 N N . LEU A 1 72 ? -14.933 -1.660 10.496 1.00 97.75 72 LEU A N 1
ATOM 540 C CA . LEU A 1 72 ? -13.928 -1.139 9.576 1.00 97.75 72 LEU A CA 1
ATOM 541 C C . LEU A 1 72 ? -14.628 -0.413 8.434 1.00 97.75 72 LEU A C 1
ATOM 543 O O . LEU A 1 72 ? -15.571 -0.931 7.842 1.00 97.75 72 LEU A O 1
ATOM 547 N N . VAL A 1 73 ? -14.134 0.775 8.095 1.00 98.38 73 VAL A N 1
ATOM 548 C CA . VAL A 1 73 ? -14.601 1.521 6.923 1.00 98.38 73 VAL A CA 1
ATOM 549 C C . VAL A 1 73 ? -13.434 1.719 5.971 1.00 98.38 73 VAL A C 1
ATOM 551 O O . VAL A 1 73 ? -12.463 2.382 6.332 1.00 98.38 73 VAL A O 1
ATOM 554 N N . VAL A 1 74 ? -13.508 1.163 4.760 1.00 97.94 74 VAL A N 1
ATOM 555 C CA . VAL A 1 74 ? -12.513 1.448 3.714 1.00 97.94 74 VAL A CA 1
ATOM 556 C C . VAL A 1 74 ? -12.653 2.902 3.275 1.00 97.94 74 VAL A C 1
ATOM 558 O O . VAL A 1 74 ? -13.727 3.307 2.823 1.00 97.94 74 VAL A O 1
ATOM 561 N N . ALA A 1 75 ? -11.569 3.663 3.405 1.00 96.06 75 ALA A N 1
ATOM 562 C CA . ALA A 1 75 ? -11.541 5.105 3.205 1.00 96.06 75 ALA A CA 1
ATOM 563 C C . ALA A 1 75 ? -10.707 5.501 1.979 1.00 96.06 75 ALA A C 1
ATOM 565 O O . ALA A 1 75 ? -9.679 4.884 1.684 1.00 96.06 75 ALA A O 1
ATOM 566 N N . GLY A 1 76 ? -11.144 6.559 1.294 1.00 88.50 76 GLY A N 1
ATOM 567 C CA . GLY A 1 76 ? -10.300 7.301 0.359 1.00 88.50 76 GLY A CA 1
ATOM 568 C C . GLY A 1 76 ? -9.300 8.212 1.082 1.00 88.50 76 GLY A C 1
ATOM 569 O O . GLY A 1 76 ? -9.211 8.220 2.312 1.00 88.50 76 GLY A O 1
ATOM 570 N N . PHE A 1 77 ? -8.553 8.998 0.308 1.00 88.44 77 PHE A N 1
ATOM 571 C CA . PHE A 1 77 ? -7.467 9.848 0.816 1.00 88.44 77 PHE A CA 1
ATOM 572 C C . PHE A 1 77 ? -7.809 11.341 0.818 1.00 88.44 77 PHE A C 1
ATOM 574 O O . PHE A 1 77 ? -7.053 12.145 1.363 1.00 88.44 77 PHE A O 1
ATOM 581 N N . GLU A 1 78 ? -8.955 11.736 0.254 1.00 85.12 78 GLU A N 1
ATOM 582 C CA . GLU A 1 78 ? -9.389 13.127 0.333 1.00 85.12 78 GLU A CA 1
ATOM 583 C C . GLU A 1 78 ? -9.807 13.474 1.773 1.00 85.12 78 GLU A C 1
ATOM 585 O O . GLU A 1 78 ? -10.354 12.627 2.486 1.00 85.12 78 GLU A O 1
ATOM 590 N N . PRO A 1 79 ? -9.635 14.730 2.228 1.00 85.50 79 PRO A N 1
ATOM 591 C CA . PRO A 1 79 ? -10.013 15.123 3.587 1.00 85.50 79 PRO A CA 1
ATOM 592 C C . PRO A 1 79 ? -11.466 14.778 3.943 1.00 85.50 79 PRO A C 1
ATOM 594 O O . PRO A 1 79 ? -11.755 14.354 5.063 1.00 85.50 79 PRO A O 1
ATOM 597 N N . LEU A 1 80 ? -12.383 14.925 2.981 1.00 91.69 80 LEU A N 1
ATOM 598 C CA . LEU A 1 80 ? -13.790 14.566 3.158 1.00 91.69 80 LEU A CA 1
ATOM 599 C C . LEU A 1 80 ? -14.011 13.053 3.209 1.00 91.69 80 LEU A C 1
ATOM 601 O O . LEU A 1 80 ? -14.899 12.611 3.939 1.00 91.69 80 LEU A O 1
ATOM 605 N N . ASP A 1 81 ? -13.201 12.261 2.503 1.00 91.62 81 ASP A N 1
ATOM 606 C CA . ASP A 1 81 ? -13.275 10.804 2.583 1.00 91.62 81 ASP A CA 1
ATOM 607 C C . ASP A 1 81 ? -12.920 10.315 3.982 1.00 91.62 81 ASP A C 1
ATOM 609 O O . ASP A 1 81 ? -13.652 9.522 4.577 1.00 91.62 81 ASP A O 1
ATOM 613 N N . VAL A 1 82 ? -11.830 10.846 4.536 1.00 92.38 82 VAL A N 1
ATOM 614 C CA . VAL A 1 82 ? -11.373 10.506 5.884 1.00 92.38 82 VAL A CA 1
ATOM 615 C C . VAL A 1 82 ? -12.407 10.934 6.923 1.00 92.38 82 VAL A C 1
ATOM 617 O O . VAL A 1 82 ? -12.807 10.121 7.756 1.00 92.38 82 VAL A O 1
ATOM 620 N N . LEU A 1 83 ? -12.898 12.179 6.862 1.00 96.19 83 LEU A N 1
ATOM 621 C CA . LEU A 1 83 ? -13.908 12.680 7.803 1.00 96.19 83 LEU A CA 1
ATOM 622 C C . LEU A 1 83 ? -15.203 11.863 7.755 1.00 96.19 83 LEU A C 1
ATOM 624 O O . LEU A 1 83 ? -15.746 11.507 8.803 1.00 96.19 83 LEU A O 1
ATOM 628 N N . HIS A 1 84 ? -15.687 11.541 6.555 1.00 98.00 84 HIS A N 1
ATOM 629 C CA . HIS A 1 84 ? -16.892 10.735 6.399 1.00 98.00 84 HIS A CA 1
ATOM 630 C C . HIS A 1 84 ? -16.678 9.307 6.913 1.00 98.00 84 HIS A C 1
ATOM 632 O O . HIS A 1 84 ? -17.534 8.788 7.625 1.00 98.00 84 HIS A O 1
ATOM 638 N N . SER A 1 85 ? -15.519 8.703 6.645 1.00 98.19 85 SER A N 1
ATOM 639 C CA . SER A 1 85 ? -15.195 7.352 7.120 1.00 98.19 85 SER A CA 1
ATOM 640 C C . SER A 1 85 ? -15.101 7.282 8.646 1.00 98.19 85 SER A C 1
ATOM 642 O O . SER A 1 85 ? -15.626 6.352 9.253 1.00 98.19 85 SER A O 1
ATOM 644 N N . VAL A 1 86 ? -14.511 8.297 9.291 1.00 97.88 86 VAL A N 1
ATOM 645 C CA . VAL A 1 86 ? -14.506 8.417 10.761 1.00 97.88 86 VAL A CA 1
ATOM 646 C C . VAL A 1 86 ? -15.932 8.509 11.297 1.00 97.88 86 VAL A C 1
ATOM 648 O O . VAL A 1 86 ? -16.276 7.809 12.248 1.00 97.88 86 VAL A O 1
ATOM 651 N N . TRP A 1 87 ? -16.781 9.336 10.683 1.00 98.50 87 TRP A N 1
ATOM 652 C CA . TRP A 1 87 ? -18.188 9.426 11.071 1.00 98.50 87 TRP A CA 1
ATOM 653 C C . TRP A 1 87 ? -18.920 8.086 10.916 1.00 98.50 87 TRP A C 1
ATOM 655 O O . TRP A 1 87 ? -19.662 7.705 11.819 1.00 98.50 87 TRP A O 1
ATOM 665 N N . MET A 1 88 ? -18.684 7.347 9.828 1.00 98.50 88 MET A N 1
ATOM 666 C CA . MET A 1 88 ? -19.273 6.023 9.595 1.00 98.50 88 MET A CA 1
ATOM 667 C C . MET A 1 88 ? -18.870 5.023 10.689 1.00 98.50 88 MET A C 1
ATOM 669 O O . MET A 1 88 ? -19.744 4.382 11.271 1.00 98.50 88 MET A O 1
ATOM 673 N N . VAL A 1 89 ? -17.581 4.962 11.053 1.00 98.31 89 VAL A N 1
ATOM 674 C CA . VAL A 1 89 ? -17.100 4.124 12.170 1.00 98.31 89 VAL A CA 1
ATOM 675 C C . VAL A 1 89 ? -17.793 4.512 13.479 1.00 98.31 89 VAL A C 1
ATOM 677 O O . VAL A 1 89 ? -18.367 3.660 14.156 1.00 98.31 89 VAL A O 1
ATOM 680 N N . LEU A 1 90 ? -17.790 5.801 13.832 1.00 98.12 90 LEU A N 1
ATOM 681 C CA . LEU A 1 90 ? -18.392 6.285 15.079 1.00 98.12 90 LEU A CA 1
ATOM 682 C C . LEU A 1 90 ? -19.900 6.021 15.139 1.00 98.12 90 LEU A C 1
ATOM 684 O O . LEU A 1 90 ? -20.433 5.703 16.201 1.00 98.12 90 LEU A O 1
ATOM 688 N N . ARG A 1 91 ? -20.592 6.131 14.003 1.00 98.44 91 ARG A N 1
ATOM 689 C CA . ARG A 1 91 ? -22.016 5.828 13.896 1.00 98.44 91 ARG A CA 1
ATOM 690 C C . ARG A 1 91 ? -22.287 4.343 14.132 1.00 98.44 91 ARG A C 1
ATOM 692 O O . ARG A 1 91 ? -23.189 4.035 14.904 1.00 98.44 91 ARG A O 1
ATOM 699 N N . GLN A 1 92 ? -21.503 3.442 13.537 1.00 98.25 92 GLN A N 1
ATOM 700 C CA . GLN A 1 92 ? -21.618 2.007 13.818 1.00 98.25 92 GLN A CA 1
ATOM 701 C C . GLN A 1 92 ? -21.444 1.720 15.315 1.00 98.25 92 GLN A C 1
ATOM 703 O O . GLN A 1 92 ? -22.276 1.037 15.909 1.00 98.25 92 GLN A O 1
ATOM 708 N N . MET A 1 93 ? -20.438 2.326 15.953 1.00 96.69 93 MET A N 1
ATOM 709 C CA . MET A 1 93 ? -20.201 2.172 17.393 1.00 96.69 93 MET A CA 1
ATOM 710 C C . MET A 1 93 ? -21.371 2.691 18.241 1.00 96.69 93 MET A C 1
ATOM 712 O O . MET A 1 93 ? -21.780 2.030 19.193 1.00 96.69 93 MET A O 1
ATOM 716 N N . ALA A 1 94 ? -21.943 3.847 17.888 1.00 97.88 94 ALA A N 1
ATOM 717 C CA . ALA A 1 94 ? -23.109 4.405 18.574 1.00 97.88 94 ALA A CA 1
ATOM 718 C C . ALA A 1 94 ? -24.371 3.536 18.408 1.00 97.88 94 ALA A C 1
ATOM 720 O O . ALA A 1 94 ? -25.210 3.484 19.306 1.00 97.88 94 ALA A O 1
ATOM 721 N N . GLU A 1 95 ? -24.496 2.845 17.274 1.00 98.00 95 GLU A N 1
ATOM 722 C CA . GLU A 1 95 ? -25.587 1.915 16.959 1.00 98.00 95 GLU A CA 1
ATOM 723 C C . GLU A 1 95 ? -25.340 0.490 17.498 1.00 98.00 95 GLU A C 1
ATOM 725 O O . GLU A 1 95 ? -26.218 -0.364 17.384 1.00 98.00 95 GLU A O 1
ATOM 730 N N . GLY A 1 96 ? -24.166 0.210 18.077 1.00 96.69 96 GLY A N 1
ATOM 731 C CA . GLY A 1 96 ? -23.782 -1.133 18.523 1.00 96.69 96 GLY A CA 1
ATOM 732 C C . GLY A 1 96 ? -23.568 -2.132 17.378 1.00 96.69 96 GLY A C 1
ATOM 733 O O . GLY A 1 96 ? -23.717 -3.335 17.585 1.00 96.69 96 GLY A O 1
ATOM 734 N N . ARG A 1 97 ? -23.248 -1.646 16.171 1.00 97.50 97 ARG A N 1
ATOM 735 C CA . ARG A 1 97 ? -22.939 -2.456 14.984 1.00 97.50 97 ARG A CA 1
ATOM 736 C C . ARG A 1 97 ? -21.428 -2.571 14.772 1.00 97.50 97 ARG A C 1
ATOM 738 O O . ARG A 1 97 ? -20.666 -1.687 15.158 1.00 97.50 97 ARG A O 1
ATOM 745 N N . ALA A 1 98 ? -21.013 -3.651 14.119 1.00 97.44 98 ALA A N 1
ATOM 746 C CA . ALA A 1 98 ? -19.650 -3.849 13.640 1.00 97.44 98 ALA A CA 1
ATOM 747 C C . ALA A 1 98 ? -19.707 -4.536 12.272 1.00 97.44 98 ALA A C 1
ATOM 749 O O . ALA A 1 98 ? -19.973 -5.732 12.183 1.00 97.44 98 ALA A O 1
ATOM 750 N N . GLU A 1 99 ? -19.501 -3.762 11.213 1.00 97.88 99 GLU A N 1
ATOM 751 C CA . GLU A 1 99 ? -19.579 -4.187 9.817 1.00 97.88 99 GLU A CA 1
ATOM 752 C C . GLU A 1 99 ? -18.389 -3.634 9.020 1.00 97.88 99 GLU A C 1
ATOM 754 O O . GLU A 1 99 ? -17.741 -2.658 9.418 1.00 97.88 99 GLU A O 1
ATOM 759 N N . ILE A 1 100 ? -18.111 -4.266 7.876 1.00 97.94 100 ILE A N 1
ATOM 760 C CA . ILE A 1 100 ? -17.171 -3.750 6.880 1.00 97.94 100 ILE A CA 1
ATOM 761 C C . ILE A 1 100 ? -17.947 -2.861 5.911 1.00 97.94 100 ILE A C 1
ATOM 763 O O . ILE A 1 100 ? -18.671 -3.345 5.042 1.00 97.94 100 ILE A O 1
ATOM 767 N N . GLU A 1 101 ? -17.807 -1.548 6.062 1.00 98.06 101 GLU A N 1
ATOM 768 C CA . GLU A 1 101 ? -18.417 -0.570 5.160 1.00 98.06 101 GLU A CA 1
ATOM 769 C C . GLU A 1 101 ? -17.368 -0.001 4.186 1.00 98.06 101 GLU A C 1
ATOM 771 O O . GLU A 1 101 ? -16.158 -0.033 4.422 1.00 98.06 101 GLU A O 1
ATOM 776 N N . ASN A 1 102 ? -17.830 0.528 3.052 1.00 98.12 102 ASN A N 1
ATOM 777 C CA . ASN A 1 102 ? -16.966 1.036 1.989 1.00 98.12 102 ASN A CA 1
ATOM 778 C C . ASN A 1 102 ? -17.322 2.489 1.669 1.00 98.12 102 ASN A C 1
ATOM 780 O O . ASN A 1 102 ? -18.246 2.755 0.900 1.00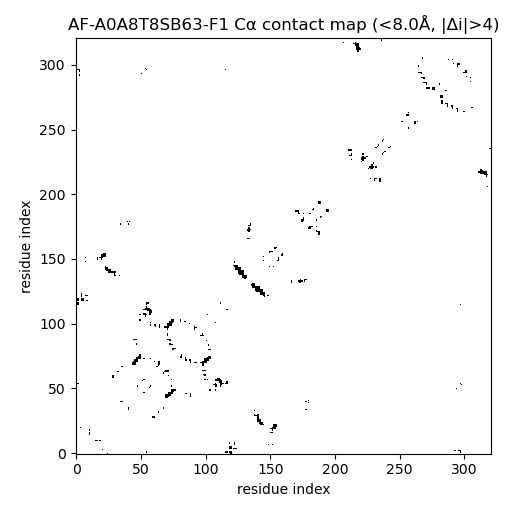 98.12 102 ASN A O 1
ATOM 784 N N . GLN A 1 103 ? -16.588 3.433 2.258 1.00 97.81 103 GLN A N 1
ATOM 785 C CA . GLN A 1 103 ? -16.732 4.849 1.925 1.00 97.81 103 GLN A CA 1
ATOM 786 C C . GLN A 1 103 ? -16.144 5.139 0.536 1.00 97.81 103 GLN A C 1
ATOM 788 O O . GLN A 1 103 ? -16.675 5.967 -0.207 1.00 97.81 103 GLN A O 1
ATOM 793 N N . TYR A 1 104 ? -15.114 4.390 0.136 1.00 96.38 104 TYR A N 1
ATOM 794 C CA . TYR A 1 104 ? -14.422 4.541 -1.143 1.00 96.38 104 TYR A CA 1
ATOM 795 C C . TYR A 1 104 ? -15.051 3.731 -2.296 1.00 96.38 104 TYR A C 1
ATOM 797 O O . TYR A 1 104 ? -14.379 3.353 -3.258 1.00 96.38 104 TYR A O 1
ATOM 805 N N . ALA A 1 105 ? -16.37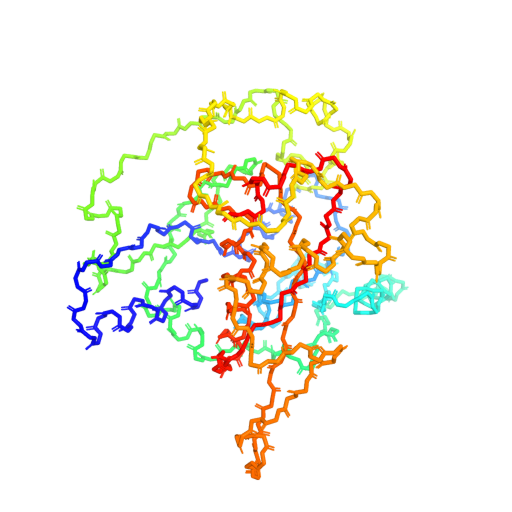0 3.500 -2.243 1.00 93.75 105 ALA A N 1
ATOM 806 C CA . ALA A 1 105 ? -17.116 2.647 -3.178 1.00 93.75 105 ALA A CA 1
ATOM 807 C C . ALA A 1 105 ? -17.072 3.103 -4.648 1.00 93.75 105 ALA A C 1
ATOM 809 O O . ALA A 1 105 ? -17.369 2.319 -5.546 1.00 93.75 105 ALA A O 1
ATOM 810 N N . ARG A 1 106 ? -16.677 4.357 -4.909 1.00 92.12 106 ARG A N 1
ATOM 811 C CA . ARG A 1 106 ? -16.443 4.872 -6.268 1.00 92.12 106 ARG A CA 1
ATOM 812 C C . ARG A 1 106 ? -15.292 4.173 -6.996 1.00 92.12 106 ARG A C 1
ATOM 814 O O . ARG A 1 106 ? -15.248 4.205 -8.220 1.00 92.12 106 ARG A O 1
ATOM 821 N N . ILE A 1 107 ? -14.360 3.592 -6.243 1.00 89.94 107 ILE A N 1
ATOM 822 C CA . ILE A 1 107 ? -13.102 3.047 -6.756 1.00 89.94 107 ILE A CA 1
ATOM 823 C C . ILE A 1 107 ? -12.859 1.616 -6.248 1.00 89.94 107 ILE A C 1
ATOM 825 O O . ILE A 1 107 ? -12.335 0.793 -6.992 1.00 89.94 107 ILE A O 1
ATOM 829 N N . VAL A 1 108 ? -13.258 1.293 -5.013 1.00 94.94 108 VAL A N 1
ATOM 830 C CA . VAL A 1 108 ? -13.003 -0.016 -4.393 1.00 94.94 108 VAL A CA 1
ATOM 831 C C . VAL A 1 108 ? -14.151 -0.997 -4.667 1.00 94.94 108 VAL A C 1
ATOM 833 O O . VAL A 1 108 ? -15.241 -0.816 -4.112 1.00 94.94 108 VAL A O 1
ATOM 836 N N . PRO A 1 109 ? -13.933 -2.065 -5.459 1.00 94.62 109 PRO A N 1
ATOM 837 C CA . PRO A 1 109 ? -14.905 -3.141 -5.632 1.00 94.62 109 PRO A CA 1
ATOM 838 C C . PRO A 1 109 ? -14.905 -4.098 -4.432 1.00 94.62 109 PRO A C 1
ATOM 840 O O . PRO A 1 109 ? -13.929 -4.203 -3.695 1.00 94.62 109 PRO A O 1
ATOM 843 N N . ARG A 1 110 ? -15.981 -4.877 -4.266 1.00 95.44 110 ARG A N 1
ATOM 844 C CA . ARG A 1 110 ? -16.086 -5.855 -3.168 1.00 95.44 110 ARG A CA 1
ATOM 845 C C . ARG A 1 110 ? -15.011 -6.945 -3.226 1.00 95.44 110 ARG A C 1
ATOM 847 O O . ARG A 1 110 ? -14.402 -7.242 -2.205 1.00 95.44 110 ARG A O 1
ATOM 854 N N . TYR A 1 111 ? -14.789 -7.522 -4.407 1.00 96.12 111 TYR A N 1
ATOM 855 C CA . TYR A 1 111 ? -13.899 -8.675 -4.615 1.00 96.12 111 TYR A CA 1
ATOM 856 C C . TYR A 1 111 ? -12.506 -8.294 -5.137 1.00 96.12 111 TYR A C 1
ATOM 858 O O . TYR A 1 111 ? -11.729 -9.164 -5.517 1.00 96.12 111 TYR A O 1
ATOM 866 N N . GLY A 1 112 ? -12.192 -6.997 -5.166 1.00 94.75 112 GLY A N 1
ATOM 867 C CA . GLY A 1 112 ? -10.904 -6.505 -5.642 1.00 94.75 112 GLY A CA 1
ATOM 868 C C . GLY A 1 112 ? -10.795 -6.427 -7.163 1.00 94.75 112 GLY A C 1
ATOM 869 O O . GLY A 1 112 ? -11.782 -6.525 -7.897 1.00 94.75 112 GLY A O 1
ATOM 870 N N . ASN A 1 113 ? -9.570 -6.202 -7.625 1.00 95.44 113 ASN A N 1
ATOM 871 C CA . ASN A 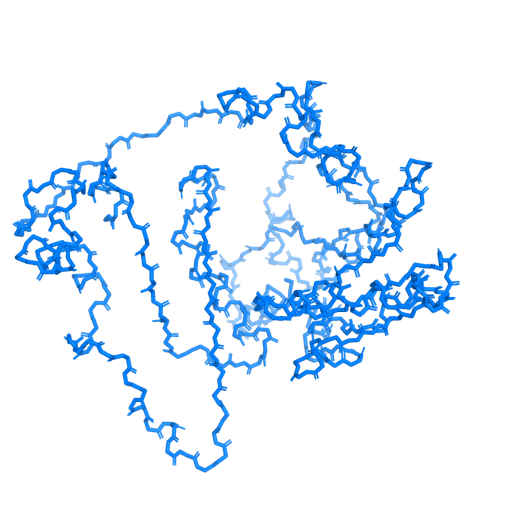1 113 ? -9.221 -6.101 -9.034 1.00 95.44 113 ASN A CA 1
ATOM 872 C C . ASN A 1 113 ? -8.712 -7.460 -9.529 1.00 95.44 113 ASN A C 1
ATOM 874 O O . ASN A 1 113 ? -7.602 -7.874 -9.191 1.00 95.44 113 ASN A O 1
ATOM 878 N N . GLU A 1 114 ? -9.517 -8.132 -10.354 1.00 95.56 114 GLU A N 1
ATOM 879 C CA . GLU A 1 114 ? -9.234 -9.478 -10.864 1.00 95.56 114 GLU A CA 1
ATOM 880 C C . GLU A 1 114 ? -7.887 -9.566 -11.595 1.00 95.56 114 GLU A C 1
ATOM 882 O O . GLU A 1 114 ? -7.091 -10.454 -11.302 1.00 95.56 114 GLU A O 1
ATOM 887 N N . ALA A 1 115 ? -7.581 -8.616 -12.485 1.00 93.44 115 ALA A N 1
ATOM 888 C CA . ALA A 1 115 ? -6.326 -8.614 -13.239 1.00 93.44 115 ALA A CA 1
ATOM 889 C C . ALA A 1 115 ? -5.104 -8.435 -12.322 1.00 93.44 115 ALA A C 1
ATOM 891 O O . ALA A 1 115 ? -4.090 -9.115 -12.481 1.00 93.44 115 ALA A O 1
ATOM 892 N N . SER A 1 116 ? -5.212 -7.554 -11.323 1.00 93.81 116 SER A N 1
ATOM 893 C CA . SER A 1 116 ? -4.151 -7.349 -10.332 1.00 93.81 116 SER A CA 1
ATOM 894 C C . SER A 1 116 ? -3.944 -8.582 -9.457 1.00 93.81 116 SER A C 1
ATOM 896 O O . SER A 1 116 ? -2.805 -8.977 -9.215 1.00 93.81 116 SER A O 1
ATOM 898 N N . LEU A 1 117 ? -5.032 -9.198 -8.988 1.00 95.88 117 LEU A N 1
ATOM 899 C CA . LEU A 1 117 ? -4.978 -10.407 -8.167 1.00 95.88 117 LEU A CA 1
ATOM 900 C C . LEU A 1 117 ? -4.423 -11.597 -8.950 1.00 95.88 117 LEU A C 1
ATOM 902 O O . LEU A 1 117 ? -3.621 -12.350 -8.396 1.00 95.88 117 LEU A O 1
ATOM 906 N N . ALA A 1 118 ? -4.788 -11.740 -10.226 1.00 96.75 118 ALA A N 1
ATOM 907 C CA . ALA A 1 118 ? -4.251 -12.769 -11.109 1.00 96.75 118 ALA A CA 1
ATOM 908 C C . ALA A 1 118 ? -2.730 -12.627 -11.255 1.00 96.75 118 ALA A C 1
ATOM 910 O O . ALA A 1 118 ? -2.005 -13.567 -10.936 1.00 96.75 118 ALA A O 1
ATOM 911 N N . ALA A 1 119 ? -2.241 -11.432 -11.608 1.00 96.44 119 ALA A N 1
ATOM 912 C CA . ALA A 1 119 ? -0.808 -11.175 -11.750 1.00 96.44 119 ALA A CA 1
ATOM 913 C C . ALA A 1 119 ? -0.039 -11.423 -10.440 1.00 96.44 119 ALA A C 1
ATOM 915 O O . ALA A 1 119 ? 1.012 -12.063 -10.434 1.00 96.44 119 ALA A O 1
ATOM 916 N N . VAL A 1 120 ? -0.575 -10.948 -9.309 1.00 96.38 120 VAL A N 1
ATOM 917 C CA . VAL A 1 120 ? 0.033 -11.170 -7.989 1.00 96.38 120 VAL A CA 1
ATOM 918 C C . VAL A 1 120 ? 0.094 -12.657 -7.645 1.00 96.38 120 VAL A C 1
ATOM 920 O O . VAL A 1 120 ? 1.140 -13.127 -7.208 1.00 96.38 120 VAL A O 1
ATOM 923 N N . THR A 1 121 ? -0.998 -13.396 -7.849 1.00 96.56 121 THR A N 1
ATOM 924 C CA . THR A 1 121 ? -1.085 -14.829 -7.519 1.00 96.56 121 THR A CA 1
ATOM 925 C C . THR A 1 121 ? -0.179 -15.676 -8.409 1.00 96.56 121 THR A C 1
ATOM 927 O O . THR A 1 121 ? 0.372 -16.684 -7.954 1.00 96.56 121 THR A O 1
ATOM 930 N N . GLU A 1 122 ? -0.025 -15.269 -9.667 1.00 97.88 122 GLU A N 1
ATOM 931 C CA . GLU A 1 122 ? 0.851 -15.902 -10.645 1.00 97.88 122 GLU A CA 1
ATOM 932 C C . GLU A 1 122 ? 2.328 -15.723 -10.278 1.00 97.88 122 GLU A C 1
ATOM 934 O O . GLU A 1 122 ? 3.064 -16.705 -10.237 1.00 97.88 122 GLU A O 1
ATOM 939 N N . VAL A 1 123 ? 2.764 -14.505 -9.945 1.00 97.88 123 VAL A N 1
ATOM 940 C CA . VAL A 1 123 ? 4.190 -14.211 -9.711 1.00 97.88 123 VAL A CA 1
ATOM 941 C C . VAL A 1 123 ? 4.643 -14.512 -8.284 1.00 97.88 123 VAL A C 1
ATOM 943 O O . VAL A 1 123 ? 5.782 -14.938 -8.073 1.00 97.88 123 VAL A O 1
ATOM 946 N N . PHE A 1 124 ? 3.775 -14.290 -7.298 1.00 97.56 124 PHE A N 1
ATOM 947 C CA . PHE A 1 124 ? 4.128 -14.350 -5.885 1.00 97.56 124 PHE A CA 1
ATOM 948 C C . PHE A 1 124 ? 3.417 -15.484 -5.141 1.00 97.56 124 PHE A C 1
ATOM 950 O O . PHE A 1 124 ? 2.305 -15.899 -5.470 1.00 97.56 124 PHE A O 1
ATOM 957 N N . GLU A 1 125 ? 4.061 -15.961 -4.082 1.00 96.12 125 GLU A N 1
ATOM 958 C CA . GLU A 1 125 ? 3.496 -16.893 -3.107 1.00 96.12 125 GLU A CA 1
ATOM 959 C C . GLU A 1 125 ? 3.836 -16.469 -1.680 1.00 96.12 125 GLU A C 1
ATOM 961 O O . GLU A 1 125 ? 4.802 -15.741 -1.455 1.00 96.12 125 GLU A O 1
ATOM 966 N N . LEU A 1 126 ? 3.028 -16.898 -0.711 1.00 94.12 126 LEU A N 1
ATOM 967 C CA . LEU A 1 126 ? 3.246 -16.563 0.694 1.00 94.12 126 LEU A CA 1
ATOM 968 C C . LEU A 1 126 ? 4.531 -17.221 1.207 1.00 94.12 126 LEU A C 1
ATOM 970 O O . LEU A 1 126 ? 4.784 -18.396 0.944 1.00 94.12 126 LEU A O 1
ATOM 974 N N . ARG A 1 127 ? 5.316 -16.466 1.976 1.00 90.56 127 ARG A N 1
ATOM 975 C CA . ARG A 1 127 ? 6.401 -17.016 2.795 1.00 90.56 127 ARG A CA 1
ATOM 976 C C . ARG A 1 127 ? 5.819 -17.580 4.081 1.00 90.56 127 ARG A C 1
ATOM 978 O O . ARG A 1 127 ? 4.853 -17.034 4.596 1.00 90.56 127 ARG A O 1
ATOM 985 N N . GLU A 1 128 ? 6.445 -18.609 4.637 1.00 85.19 128 GLU A N 1
ATOM 986 C CA . GLU A 1 128 ? 6.027 -19.166 5.930 1.00 85.19 128 GLU A CA 1
ATOM 987 C C . GLU A 1 128 ? 6.168 -18.123 7.052 1.00 85.19 128 GLU A C 1
ATOM 989 O O . GLU A 1 128 ? 5.222 -17.878 7.796 1.00 85.19 128 GLU A O 1
ATOM 994 N N . PHE A 1 129 ? 7.304 -17.419 7.083 1.00 82.94 129 PHE A N 1
ATOM 995 C CA . PHE A 1 129 ? 7.607 -16.370 8.056 1.00 82.94 129 PHE A CA 1
ATOM 996 C C . PHE A 1 129 ? 8.176 -15.133 7.364 1.00 82.94 129 PHE A C 1
ATOM 998 O O . PHE A 1 129 ? 8.917 -15.235 6.380 1.00 82.94 129 PHE A O 1
ATOM 1005 N N . PHE A 1 130 ? 7.851 -13.955 7.892 1.00 83.44 130 PHE A N 1
ATOM 1006 C CA . PHE A 1 130 ? 8.460 -12.703 7.461 1.00 83.44 130 PHE A CA 1
ATOM 1007 C C . PHE A 1 130 ? 8.599 -11.742 8.639 1.00 83.44 130 PHE A C 1
ATOM 1009 O O . PHE A 1 130 ? 7.649 -11.529 9.394 1.00 83.44 130 PHE A O 1
ATOM 1016 N N . GLU A 1 131 ? 9.790 -11.165 8.784 1.00 80.25 131 GLU A N 1
ATOM 1017 C CA . GLU A 1 131 ? 10.098 -10.216 9.850 1.00 80.25 131 GLU A CA 1
ATOM 1018 C C . GLU A 1 131 ? 9.513 -8.840 9.538 1.00 80.25 131 GLU A C 1
ATOM 1020 O O . GLU A 1 131 ? 9.842 -8.203 8.535 1.00 80.25 131 GLU A O 1
ATOM 1025 N N . TRP A 1 132 ? 8.681 -8.351 10.449 1.00 74.81 132 TRP A N 1
ATOM 1026 C CA . TRP A 1 132 ? 8.203 -6.982 10.457 1.00 74.81 132 TRP A CA 1
ATOM 1027 C C . TRP A 1 132 ? 8.993 -6.179 11.468 1.00 74.81 132 TRP A C 1
ATOM 1029 O O . TRP A 1 132 ? 9.013 -6.469 12.667 1.00 74.81 132 TRP A O 1
ATOM 1039 N N . ARG A 1 133 ? 9.600 -5.095 10.995 1.00 70.44 133 ARG A N 1
ATOM 1040 C CA . ARG A 1 133 ? 10.325 -4.181 11.868 1.00 70.44 133 ARG A CA 1
ATOM 1041 C C . ARG A 1 133 ? 9.410 -3.663 12.981 1.00 70.44 133 ARG A C 1
ATOM 1043 O O . ARG A 1 133 ? 8.371 -3.068 12.707 1.00 70.44 133 ARG A O 1
ATOM 1050 N N . GLY A 1 134 ? 9.804 -3.882 14.233 1.00 68.69 134 GLY A N 1
ATOM 1051 C CA . GLY A 1 134 ? 9.017 -3.529 15.413 1.00 68.69 134 GLY A CA 1
ATOM 1052 C C . GLY A 1 134 ? 7.819 -4.434 15.746 1.00 68.69 134 GLY A C 1
ATOM 1053 O O . GLY A 1 134 ? 7.274 -4.273 16.834 1.00 68.69 134 GLY A O 1
ATOM 1054 N N . LEU A 1 135 ? 7.413 -5.376 14.887 1.00 71.56 135 LEU A N 1
ATOM 1055 C CA . LEU A 1 135 ? 6.324 -6.332 15.174 1.00 71.56 135 LEU A CA 1
ATOM 1056 C C . LEU A 1 135 ? 6.813 -7.790 15.279 1.00 71.56 135 LEU A C 1
ATOM 1058 O O . LEU A 1 135 ? 6.070 -8.639 15.758 1.00 71.56 135 LEU A O 1
ATOM 1062 N N . GLY A 1 136 ? 8.066 -8.063 14.898 1.00 77.25 136 GLY A N 1
ATOM 1063 C CA . GLY A 1 136 ? 8.656 -9.404 14.885 1.00 77.25 136 GLY A CA 1
ATOM 1064 C C . GLY A 1 136 ? 8.202 -10.233 13.682 1.00 77.25 136 GLY A C 1
ATOM 1065 O O . GLY A 1 136 ? 7.638 -9.699 12.725 1.00 77.25 136 GLY A O 1
ATOM 1066 N N . SER A 1 137 ? 8.448 -11.544 13.719 1.00 80.50 137 SER A N 1
ATOM 1067 C CA . SER A 1 137 ? 7.936 -12.468 12.702 1.00 80.50 137 SER A CA 1
ATOM 1068 C C . SER A 1 137 ? 6.419 -12.561 12.749 1.00 80.50 137 SER A C 1
ATOM 1070 O O . SER A 1 137 ? 5.843 -12.858 13.794 1.00 80.50 137 SER A O 1
ATOM 1072 N N . ILE A 1 138 ? 5.789 -12.365 11.593 1.00 82.38 138 ILE A N 1
ATOM 1073 C CA . ILE A 1 138 ? 4.365 -12.626 11.396 1.00 82.38 138 ILE A CA 1
ATOM 1074 C C . ILE A 1 138 ? 4.224 -13.702 10.323 1.00 82.38 138 ILE A C 1
ATOM 1076 O O . ILE A 1 138 ? 4.627 -13.501 9.168 1.00 82.38 138 ILE A O 1
ATOM 1080 N N . ASP A 1 139 ? 3.633 -14.828 10.709 1.00 84.69 139 ASP A N 1
ATOM 1081 C CA . ASP A 1 139 ? 3.389 -15.974 9.838 1.00 84.69 139 ASP A CA 1
ATOM 1082 C C . ASP A 1 139 ? 2.590 -15.556 8.601 1.00 84.69 139 ASP A C 1
ATOM 1084 O O . ASP A 1 139 ? 1.605 -14.817 8.695 1.00 84.69 139 ASP A O 1
ATOM 1088 N N . HIS A 1 140 ? 2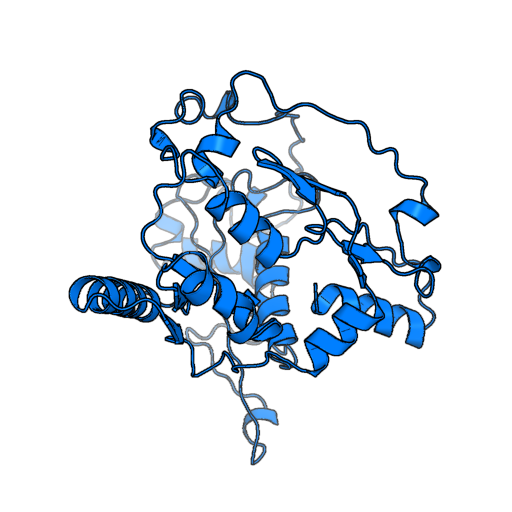.999 -16.045 7.430 1.00 88.62 140 HIS A N 1
ATOM 1089 C CA . HIS A 1 140 ? 2.286 -15.838 6.165 1.00 88.62 140 HIS A CA 1
ATOM 1090 C C . HIS A 1 140 ? 2.049 -14.368 5.786 1.00 88.62 140 HIS A C 1
ATOM 1092 O O . HIS A 1 140 ? 1.181 -14.070 4.970 1.00 88.62 140 HIS A O 1
ATOM 1098 N N . SER A 1 141 ? 2.814 -13.432 6.354 1.00 89.38 141 SER A N 1
ATOM 1099 C CA . SER A 1 141 ? 2.640 -11.998 6.104 1.00 89.38 141 SER A CA 1
ATOM 1100 C C . SER A 1 141 ? 3.456 -11.482 4.920 1.00 89.38 141 SER A C 1
ATOM 1102 O O . SER A 1 141 ? 3.038 -10.527 4.271 1.00 89.38 141 SER A O 1
ATOM 1104 N N . GLY A 1 142 ? 4.594 -12.103 4.610 1.00 91.25 142 GLY A N 1
ATOM 1105 C CA . GLY A 1 142 ? 5.432 -11.760 3.461 1.00 91.25 142 GLY A CA 1
ATOM 1106 C C . GLY A 1 142 ? 5.129 -12.615 2.236 1.00 91.25 142 GLY A C 1
ATOM 1107 O O . GLY A 1 142 ? 4.562 -13.702 2.345 1.00 91.25 142 GLY A O 1
ATOM 1108 N N . VAL A 1 143 ? 5.566 -12.150 1.067 1.00 93.94 143 VAL A N 1
ATOM 1109 C CA . VAL A 1 143 ? 5.556 -12.949 -0.166 1.00 93.94 143 VAL A CA 1
ATOM 1110 C C . VAL A 1 143 ? 6.956 -13.116 -0.751 1.00 93.94 143 VAL A C 1
ATOM 1112 O O . VAL A 1 143 ? 7.860 -12.310 -0.514 1.00 93.94 143 VAL A O 1
ATOM 1115 N N . GLN A 1 144 ? 7.137 -14.181 -1.521 1.00 94.38 144 GLN A N 1
ATOM 1116 C CA . GLN A 1 144 ? 8.327 -14.466 -2.315 1.00 94.38 144 GLN A CA 1
ATOM 1117 C C . GLN A 1 144 ? 7.949 -14.706 -3.774 1.00 94.38 144 GLN A C 1
ATOM 1119 O O . GLN A 1 144 ? 6.798 -15.009 -4.087 1.00 94.38 144 GLN A O 1
ATOM 1124 N N . ILE A 1 145 ? 8.926 -14.557 -4.665 1.00 96.06 145 ILE A N 1
ATOM 1125 C CA . ILE A 1 145 ? 8.756 -14.854 -6.087 1.00 96.06 145 ILE A CA 1
ATOM 1126 C C . ILE A 1 145 ? 8.692 -16.378 -6.255 1.00 96.06 145 ILE A C 1
ATOM 1128 O O . ILE A 1 145 ? 9.516 -17.108 -5.694 1.00 96.06 145 ILE A O 1
ATOM 1132 N N . ARG A 1 146 ? 7.709 -16.861 -7.021 1.00 97.50 146 ARG A N 1
ATOM 1133 C CA . ARG A 1 146 ? 7.549 -18.293 -7.310 1.00 97.50 146 ARG A CA 1
ATOM 1134 C C . ARG A 1 146 ? 8.715 -18.843 -8.123 1.00 97.50 146 ARG A C 1
ATOM 1136 O O . ARG A 1 146 ? 9.332 -18.134 -8.914 1.00 97.50 146 ARG A O 1
ATOM 1143 N N . GLU A 1 147 ? 8.927 -20.155 -8.020 1.00 96.06 147 GLU A N 1
ATOM 1144 C CA . GLU A 1 147 ? 9.974 -20.880 -8.760 1.00 96.06 147 GLU A CA 1
ATOM 1145 C C . GLU A 1 147 ? 9.955 -20.604 -10.271 1.00 96.06 147 GLU A C 1
ATOM 1147 O O . GLU A 1 147 ? 11.002 -20.407 -10.881 1.00 96.06 147 GLU A O 1
ATOM 1152 N N . ALA A 1 148 ? 8.764 -20.514 -10.873 1.00 96.94 148 ALA A N 1
ATOM 1153 C CA . ALA A 1 148 ? 8.598 -20.247 -12.303 1.00 96.94 148 ALA A CA 1
ATOM 1154 C C . ALA A 1 148 ? 9.241 -18.922 -12.769 1.00 96.94 148 ALA A C 1
ATOM 1156 O O . ALA A 1 148 ? 9.584 -18.788 -13.943 1.00 96.94 148 ALA A O 1
ATOM 1157 N N . TYR A 1 149 ? 9.448 -17.971 -11.852 1.00 96.94 149 TYR A N 1
ATOM 1158 C CA . TYR A 1 149 ? 10.045 -16.659 -12.115 1.00 96.94 149 TYR A CA 1
ATOM 1159 C C . TYR A 1 149 ? 11.392 -16.469 -11.400 1.00 96.94 149 TYR A C 1
ATOM 1161 O O . TYR A 1 149 ? 11.878 -15.343 -11.284 1.00 96.94 149 TYR A O 1
ATOM 1169 N N . ALA A 1 150 ? 12.041 -17.557 -10.966 1.00 95.38 150 ALA A N 1
ATOM 1170 C CA . ALA A 1 150 ? 13.313 -17.521 -10.238 1.00 95.38 150 ALA A CA 1
ATOM 1171 C C . ALA A 1 150 ? 14.438 -16.768 -10.977 1.00 95.38 150 ALA A C 1
ATOM 1173 O O . ALA A 1 150 ? 15.335 -16.225 -10.335 1.00 95.38 150 ALA A O 1
ATOM 1174 N N . ALA A 1 151 ? 14.387 -16.682 -12.312 1.00 95.06 151 ALA A N 1
ATOM 1175 C CA . ALA A 1 151 ? 15.356 -15.934 -13.119 1.00 95.06 151 ALA A CA 1
ATOM 1176 C C . ALA A 1 151 ? 15.371 -14.415 -12.828 1.00 95.06 151 ALA A C 1
ATOM 1178 O O . ALA A 1 151 ? 16.392 -13.756 -13.056 1.00 95.06 151 ALA A O 1
ATOM 1179 N N . TRP A 1 152 ? 14.266 -13.873 -12.305 1.00 95.38 152 TRP A N 1
ATOM 1180 C CA . TRP A 1 152 ? 14.120 -12.467 -11.914 1.00 95.38 152 TRP A CA 1
ATOM 1181 C C . TRP A 1 152 ? 14.191 -12.253 -10.401 1.00 95.38 152 TRP A C 1
ATOM 1183 O O . TRP A 1 152 ? 14.145 -11.110 -9.955 1.00 95.38 152 TRP A O 1
ATOM 1193 N N . ASP A 1 153 ? 14.337 -13.312 -9.607 1.00 94.69 153 ASP A N 1
ATOM 1194 C CA . ASP A 1 153 ? 14.476 -13.208 -8.157 1.00 94.69 153 ASP A CA 1
ATOM 1195 C C . ASP A 1 153 ? 15.913 -12.819 -7.779 1.00 94.69 153 ASP A C 1
ATOM 1197 O O . ASP A 1 153 ? 16.865 -13.590 -7.946 1.00 94.69 153 ASP A O 1
ATOM 1201 N N . ALA A 1 154 ? 16.078 -11.600 -7.260 1.00 90.06 154 ALA A N 1
ATOM 1202 C CA . ALA A 1 154 ? 17.380 -11.089 -6.853 1.00 90.06 154 ALA A CA 1
ATOM 1203 C C . ALA A 1 154 ? 17.976 -11.873 -5.669 1.00 90.06 154 ALA A C 1
ATOM 1205 O O . ALA A 1 154 ? 19.197 -12.027 -5.612 1.00 90.06 154 ALA A O 1
ATOM 1206 N N . GLU A 1 155 ? 17.152 -12.399 -4.754 1.00 88.12 155 GLU A N 1
ATOM 1207 C CA . GLU A 1 155 ? 17.639 -13.184 -3.611 1.00 88.12 155 G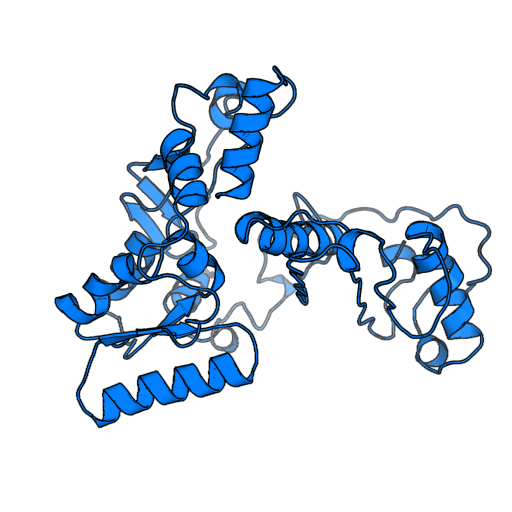LU A CA 1
ATOM 1208 C C . GLU A 1 155 ? 18.357 -14.442 -4.087 1.00 88.12 155 GLU A C 1
ATOM 1210 O O . GLU A 1 155 ? 19.457 -14.753 -3.626 1.00 88.12 155 GLU A O 1
ATOM 1215 N N . ARG A 1 156 ? 17.766 -15.118 -5.077 1.00 89.50 156 ARG A N 1
ATOM 1216 C CA . ARG A 1 156 ? 18.308 -16.344 -5.673 1.00 89.50 156 ARG A CA 1
ATOM 1217 C C . ARG A 1 156 ? 19.491 -16.060 -6.589 1.00 89.50 156 ARG A C 1
ATOM 1219 O O . ARG A 1 156 ? 20.503 -16.751 -6.514 1.00 89.50 156 ARG A O 1
ATOM 1226 N N . LYS A 1 157 ? 19.383 -15.037 -7.442 1.00 89.38 157 LYS A N 1
ATOM 1227 C CA . LYS A 1 157 ? 20.402 -14.706 -8.450 1.00 89.38 157 LYS A CA 1
ATOM 1228 C C . LYS A 1 157 ? 21.713 -14.231 -7.833 1.00 89.38 157 LYS A C 1
ATOM 1230 O O . LYS A 1 157 ? 22.780 -14.538 -8.360 1.00 89.38 157 LYS A O 1
ATOM 1235 N N . PHE A 1 158 ? 21.633 -13.482 -6.735 1.00 89.06 158 PHE A N 1
ATOM 1236 C CA . PHE A 1 158 ? 22.802 -12.870 -6.105 1.00 89.06 158 PHE A CA 1
ATOM 1237 C C . PHE A 1 158 ? 23.175 -13.496 -4.760 1.00 89.06 158 PHE A C 1
ATOM 1239 O O . PHE A 1 158 ? 24.127 -13.027 -4.141 1.00 89.06 158 PHE A O 1
ATOM 1246 N N . ALA A 1 159 ? 22.459 -14.540 -4.319 1.00 85.19 159 ALA A N 1
ATOM 1247 C CA . ALA A 1 159 ? 22.657 -15.188 -3.021 1.00 85.19 159 ALA A CA 1
ATOM 1248 C C . ALA A 1 159 ? 22.758 -14.155 -1.885 1.00 85.19 159 ALA A C 1
ATOM 1250 O O . ALA A 1 159 ? 23.720 -14.140 -1.111 1.00 85.19 159 ALA A O 1
ATOM 1251 N N . VAL A 1 160 ? 21.788 -13.235 -1.844 1.00 77.12 160 VAL A N 1
ATOM 1252 C CA . VAL A 1 160 ? 21.790 -12.110 -0.903 1.00 77.12 160 VAL A CA 1
ATOM 1253 C C . VAL A 1 160 ? 21.799 -12.659 0.521 1.00 77.12 160 VAL A C 1
ATOM 1255 O O . VAL A 1 160 ? 20.914 -13.414 0.917 1.00 77.12 160 VAL A O 1
ATOM 1258 N N . ALA A 1 161 ? 22.819 -12.293 1.297 1.00 72.94 161 ALA A N 1
ATOM 1259 C CA . ALA A 1 161 ? 22.870 -12.651 2.704 1.00 72.94 161 ALA A CA 1
ATOM 1260 C C . ALA A 1 161 ? 21.788 -11.875 3.468 1.00 72.94 161 ALA A C 1
ATOM 1262 O O . ALA A 1 161 ? 21.730 -10.649 3.372 1.00 72.94 161 ALA A O 1
ATOM 1263 N N . SER A 1 162 ? 20.995 -12.581 4.275 1.00 66.25 162 SER A N 1
ATOM 1264 C CA . SER A 1 162 ? 19.963 -11.994 5.140 1.00 66.25 162 SER A CA 1
ATOM 1265 C C . SER A 1 162 ? 20.390 -12.067 6.610 1.00 66.25 162 SER A C 1
ATOM 1267 O O . SER A 1 162 ? 19.921 -12.936 7.349 1.00 66.25 162 SER A O 1
ATOM 1269 N N . PRO A 1 163 ? 21.331 -11.216 7.066 1.00 69.38 163 PRO A N 1
ATOM 1270 C CA . PRO A 1 163 ? 21.696 -11.176 8.472 1.00 69.38 163 PRO A CA 1
ATOM 1271 C C . PRO A 1 163 ? 20.523 -10.643 9.303 1.00 69.38 163 PRO A C 1
ATOM 1273 O O . PRO A 1 163 ? 19.946 -9.603 8.993 1.00 69.38 163 PRO A O 1
ATOM 1276 N N . SER A 1 164 ? 20.208 -11.329 10.402 1.00 64.94 164 SER A N 1
ATOM 1277 C CA . SER A 1 164 ? 19.269 -10.821 11.403 1.00 64.94 164 SER A CA 1
ATOM 1278 C C . SER A 1 164 ? 19.909 -9.648 12.146 1.00 64.94 164 SER A C 1
ATOM 1280 O O . SER A 1 164 ? 20.778 -9.845 12.999 1.00 64.94 164 SER A O 1
ATOM 1282 N N . ILE A 1 165 ? 19.480 -8.426 11.834 1.00 68.88 165 ILE A N 1
ATOM 1283 C CA . ILE A 1 165 ? 19.899 -7.215 12.543 1.00 68.88 165 ILE A CA 1
ATOM 1284 C C . ILE A 1 165 ? 18.801 -6.870 13.557 1.00 68.88 165 ILE A C 1
ATOM 1286 O O . ILE A 1 165 ? 17.711 -6.481 13.141 1.00 68.88 165 ILE A O 1
ATOM 1290 N N . PRO A 1 166 ? 19.046 -7.009 14.873 1.00 65.69 166 PRO A N 1
ATOM 1291 C CA . PRO A 1 166 ? 18.042 -6.666 15.870 1.00 65.69 166 PRO A CA 1
ATOM 1292 C C . PRO A 1 166 ? 17.779 -5.159 15.871 1.00 65.69 166 PRO A C 1
ATOM 1294 O O . PRO A 1 166 ? 18.705 -4.353 15.730 1.00 65.69 166 PRO A O 1
ATOM 1297 N N . ASP A 1 167 ? 16.523 -4.777 16.101 1.00 66.50 167 ASP A N 1
ATOM 1298 C CA . ASP A 1 167 ? 16.184 -3.376 16.327 1.00 66.50 167 ASP A CA 1
ATOM 1299 C C . ASP A 1 167 ? 16.953 -2.828 17.552 1.00 66.50 167 ASP A C 1
ATOM 1301 O O . ASP A 1 167 ? 17.203 -3.553 18.528 1.00 66.50 167 ASP A O 1
ATOM 1305 N N . PRO A 1 168 ? 17.347 -1.539 17.550 1.00 72.25 168 PRO A N 1
ATOM 1306 C CA . PRO A 1 168 ? 18.022 -0.937 18.693 1.00 72.25 168 PRO A CA 1
ATOM 1307 C C . PRO A 1 168 ? 17.184 -1.085 19.967 1.00 72.25 168 PRO A C 1
ATOM 1309 O O . PRO A 1 168 ? 16.007 -0.745 19.969 1.00 72.25 168 PRO A O 1
ATOM 1312 N N . LYS A 1 169 ? 17.792 -1.491 21.090 1.00 71.81 169 LYS A N 1
ATOM 1313 C CA . LYS A 1 169 ? 17.072 -1.729 22.364 1.00 71.81 169 LYS A CA 1
ATOM 1314 C C . LYS A 1 169 ? 16.253 -0.537 22.874 1.00 71.81 169 LYS A C 1
ATOM 1316 O O . LYS A 1 169 ? 15.322 -0.718 23.647 1.00 71.81 169 LYS A O 1
ATOM 1321 N N . ALA A 1 170 ? 16.637 0.681 22.499 1.00 75.56 170 ALA A N 1
ATOM 1322 C CA . ALA A 1 170 ? 15.935 1.903 22.883 1.00 75.56 170 ALA A CA 1
ATOM 1323 C C . ALA A 1 170 ? 14.780 2.269 21.928 1.00 75.56 170 ALA A C 1
ATOM 1325 O O . ALA A 1 170 ? 14.051 3.222 22.197 1.00 75.56 170 ALA A O 1
ATOM 1326 N N . CYS A 1 171 ? 14.637 1.561 20.804 1.00 75.44 171 CYS A N 1
ATOM 1327 C CA . CYS A 1 171 ? 13.619 1.814 19.796 1.00 75.44 171 CYS A CA 1
ATOM 1328 C C . CYS A 1 171 ? 12.232 1.425 20.315 1.00 75.44 171 CYS A C 1
ATOM 1330 O O . CYS A 1 171 ? 12.049 0.361 20.897 1.00 75.44 171 CYS A O 1
ATOM 1332 N N . GLN A 1 172 ? 11.249 2.294 20.074 1.00 75.69 172 GLN A N 1
ATOM 1333 C CA . GLN A 1 172 ? 9.845 2.064 20.425 1.00 75.69 172 GLN A CA 1
ATOM 1334 C C . GLN A 1 172 ? 8.941 2.105 19.181 1.00 75.69 172 GLN A C 1
ATOM 1336 O O . GLN A 1 172 ? 7.744 2.347 19.303 1.00 75.69 172 GLN A O 1
ATOM 1341 N N . CYS A 1 173 ? 9.493 1.897 17.975 1.00 71.94 173 CYS A N 1
ATOM 1342 C CA . CYS A 1 173 ? 8.711 1.921 16.733 1.00 71.94 173 CYS A CA 1
ATOM 1343 C C . CYS A 1 173 ? 7.619 0.847 16.716 1.00 71.94 173 CYS A C 1
ATOM 1345 O O . CYS A 1 173 ? 6.530 1.127 16.235 1.00 71.94 173 CYS A O 1
ATOM 1347 N N . GLY A 1 174 ? 7.866 -0.332 17.297 1.00 77.50 174 GLY A N 1
ATOM 1348 C CA . GLY A 1 174 ? 6.844 -1.372 17.446 1.00 77.50 174 GLY A CA 1
ATOM 1349 C C . GLY A 1 174 ? 5.610 -0.899 18.211 1.00 77.50 174 GLY A C 1
ATOM 1350 O O . GLY A 1 174 ? 4.486 -1.055 17.748 1.00 77.50 174 GLY A O 1
ATOM 1351 N N . GLU A 1 175 ? 5.818 -0.214 19.337 1.00 78.69 175 GLU A N 1
ATOM 1352 C CA . GLU A 1 175 ? 4.730 0.354 20.143 1.00 78.69 175 GLU A CA 1
ATOM 1353 C C . GLU A 1 175 ? 3.976 1.469 19.404 1.00 78.69 175 GLU A C 1
ATOM 1355 O O . GLU A 1 175 ? 2.768 1.619 19.575 1.00 78.69 175 GLU A O 1
ATOM 1360 N N . VAL A 1 176 ? 4.669 2.234 18.551 1.00 76.50 176 VAL A N 1
ATOM 1361 C CA . VAL A 1 176 ? 4.033 3.231 17.675 1.00 76.50 176 VAL A CA 1
ATOM 1362 C C . VAL A 1 176 ? 3.192 2.552 16.591 1.00 76.50 176 VAL A C 1
ATOM 1364 O O . VAL A 1 176 ? 2.057 2.961 16.362 1.00 76.50 176 VAL A O 1
ATOM 1367 N N . LEU A 1 177 ? 3.718 1.505 15.949 1.00 76.06 177 LEU A N 1
ATOM 1368 C CA . LEU A 1 177 ? 3.035 0.765 14.883 1.00 76.06 177 LEU A CA 1
ATOM 1369 C C . LEU A 1 177 ? 1.805 0.004 15.394 1.00 76.06 177 LEU A C 1
ATOM 1371 O O . LEU A 1 177 ? 0.785 -0.012 14.713 1.00 76.06 177 LEU A O 1
ATOM 1375 N N . LYS A 1 178 ? 1.863 -0.555 16.611 1.00 78.00 178 LYS A N 1
ATOM 1376 C CA . LYS A 1 178 ? 0.700 -1.148 17.299 1.00 78.00 178 LYS A CA 1
ATOM 1377 C C . LYS A 1 178 ? -0.320 -0.106 17.778 1.00 78.00 178 LYS A C 1
ATOM 1379 O O . LYS A 1 178 ? -1.404 -0.467 18.220 1.00 78.00 178 LYS A O 1
ATOM 1384 N N . GLY A 1 179 ? 0.026 1.183 17.743 1.00 77.50 179 GLY A N 1
ATOM 1385 C CA . GLY A 1 179 ? -0.814 2.265 18.258 1.00 77.50 179 GLY A CA 1
ATOM 1386 C C . GLY A 1 179 ? -0.845 2.382 19.788 1.00 77.50 179 GLY A C 1
ATOM 1387 O O . GLY A 1 179 ? -1.615 3.191 20.304 1.00 77.50 179 GLY A O 1
ATOM 1388 N N . ALA A 1 180 ? 0.000 1.636 20.509 1.00 82.12 180 ALA A N 1
ATOM 1389 C CA . ALA A 1 180 ? 0.105 1.673 21.970 1.00 82.12 180 ALA A CA 1
ATOM 1390 C C . ALA A 1 180 ? 0.664 3.012 22.481 1.00 82.12 180 ALA A C 1
ATOM 1392 O O . ALA A 1 180 ? 0.292 3.488 23.555 1.00 82.12 180 ALA A O 1
ATOM 1393 N N . ILE A 1 181 ? 1.537 3.647 21.693 1.00 80.56 181 ILE A N 1
ATOM 1394 C CA . ILE A 1 181 ? 2.026 5.005 21.938 1.00 80.56 181 ILE A CA 1
ATOM 1395 C C . ILE A 1 181 ? 1.956 5.841 20.660 1.00 80.56 181 ILE A C 1
ATOM 1397 O O . ILE A 1 181 ? 2.041 5.344 19.541 1.00 80.56 181 ILE A O 1
ATOM 1401 N N . LYS A 1 182 ? 1.850 7.155 20.814 1.00 75.12 182 LYS A N 1
ATOM 1402 C CA . LYS A 1 182 ? 1.989 8.120 19.724 1.00 75.12 182 LYS A CA 1
ATOM 1403 C C . LYS A 1 182 ? 3.469 8.396 19.442 1.00 75.12 182 LYS A C 1
ATOM 1405 O O . LYS A 1 182 ? 4.279 8.310 20.368 1.00 75.12 182 LYS A O 1
ATOM 1410 N N . PRO A 1 183 ? 3.846 8.804 18.214 1.00 71.50 183 PRO A N 1
ATOM 1411 C CA . PRO A 1 183 ? 5.240 9.108 17.885 1.00 71.50 183 PRO A CA 1
ATOM 1412 C C . PRO A 1 183 ? 5.907 10.069 18.881 1.00 71.50 183 PRO A C 1
ATOM 1414 O O . PRO A 1 183 ? 7.005 9.801 19.354 1.00 71.50 183 PRO A O 1
ATOM 1417 N N . TRP A 1 184 ? 5.210 11.126 19.309 1.00 70.25 184 TRP A N 1
ATOM 1418 C CA . TRP A 1 184 ? 5.729 12.103 20.279 1.00 70.25 184 TRP A CA 1
ATOM 1419 C C . TRP A 1 184 ? 5.867 11.578 21.716 1.00 70.25 184 TRP A C 1
ATOM 1421 O O . TRP A 1 184 ? 6.477 12.240 22.551 1.00 70.25 184 TRP A O 1
ATOM 1431 N N . GLN A 1 185 ? 5.311 10.405 22.024 1.00 74.75 185 GLN A N 1
ATOM 1432 C CA . GLN A 1 185 ? 5.500 9.724 23.308 1.00 74.75 185 GLN A CA 1
ATOM 1433 C C . GLN A 1 185 ? 6.747 8.819 23.302 1.00 74.75 185 GLN A C 1
ATOM 1435 O O . GLN A 1 185 ? 7.169 8.350 24.360 1.00 74.75 185 GLN A O 1
ATOM 1440 N N . CYS A 1 186 ? 7.363 8.577 22.138 1.00 75.19 186 CYS A N 1
ATOM 1441 C CA . CYS A 1 186 ? 8.610 7.824 22.027 1.00 75.19 186 CYS A CA 1
ATOM 1442 C C . CYS A 1 186 ? 9.795 8.648 22.550 1.00 75.19 186 CYS A C 1
ATOM 1444 O O . CYS A 1 186 ? 10.038 9.779 22.124 1.00 75.19 186 CYS A O 1
ATOM 1446 N N . LYS A 1 187 ? 10.599 8.043 23.431 1.00 75.38 187 LYS A N 1
ATOM 1447 C CA . LYS A 1 187 ? 11.749 8.699 24.076 1.00 75.38 187 LYS A CA 1
ATOM 1448 C C . LYS A 1 187 ? 12.847 9.099 23.091 1.00 75.38 187 LYS A C 1
ATOM 1450 O O . LYS A 1 187 ? 13.610 10.016 23.379 1.00 75.38 187 LYS A O 1
ATOM 1455 N N . LEU A 1 188 ? 12.939 8.410 21.953 1.00 70.88 188 LEU A N 1
ATOM 1456 C CA . LEU A 1 188 ? 13.912 8.710 20.902 1.00 70.88 188 LEU A CA 1
ATOM 1457 C C . LEU A 1 188 ? 13.402 9.737 19.889 1.00 70.88 188 LEU A C 1
ATOM 1459 O O . LEU A 1 188 ? 14.220 10.426 19.294 1.00 70.88 188 LEU A O 1
ATOM 1463 N N . PHE A 1 189 ? 12.085 9.879 19.715 1.00 64.38 189 PHE A N 1
ATOM 1464 C CA . PHE A 1 189 ? 11.501 10.728 18.668 1.00 64.38 189 PHE A CA 1
ATOM 1465 C C . PHE A 1 189 ? 11.872 12.210 18.820 1.00 64.38 189 PHE A C 1
ATOM 1467 O O . PHE A 1 189 ? 12.080 12.908 17.833 1.00 64.38 189 PHE A O 1
ATOM 1474 N N . VAL A 1 190 ? 12.018 12.680 20.063 1.00 49.75 190 VAL A N 1
ATOM 1475 C CA . VAL A 1 190 ? 12.411 14.067 20.375 1.00 49.75 190 VAL A CA 1
ATOM 1476 C C . VAL A 1 190 ? 13.877 14.347 20.011 1.00 49.75 190 VAL A C 1
ATOM 1478 O O . VAL A 1 190 ? 14.242 15.480 19.708 1.00 49.75 190 VAL A O 1
ATOM 1481 N N . TRP A 1 191 ? 14.722 13.317 19.990 1.00 48.69 191 TRP A N 1
ATOM 1482 C CA . TRP A 1 191 ? 16.140 13.421 19.657 1.00 48.69 191 TRP A CA 1
ATOM 1483 C C . TRP A 1 191 ? 16.345 12.946 18.216 1.00 48.69 191 TRP A C 1
ATOM 1485 O O . TRP A 1 191 ? 16.773 11.812 18.003 1.00 48.69 191 TRP A O 1
ATOM 1495 N N . ARG A 1 192 ? 16.017 13.801 17.230 1.00 50.09 192 ARG A N 1
ATOM 1496 C CA . ARG A 1 192 ? 16.084 13.499 15.778 1.00 50.09 192 ARG A CA 1
ATOM 1497 C C . ARG A 1 192 ? 17.365 12.759 15.371 1.00 50.09 192 ARG A C 1
ATOM 1499 O O . ARG A 1 192 ? 17.278 11.757 14.675 1.00 50.09 192 ARG A O 1
ATOM 1506 N N . ASP A 1 193 ? 18.515 13.158 15.908 1.00 48.16 193 ASP A N 1
ATOM 1507 C CA . ASP A 1 193 ? 19.824 12.567 15.577 1.00 48.16 193 ASP A CA 1
ATOM 1508 C C . ASP A 1 193 ? 20.042 11.153 16.150 1.00 48.16 193 ASP A C 1
ATOM 1510 O O . ASP A 1 193 ? 20.973 10.449 15.768 1.00 48.16 193 ASP A O 1
ATOM 1514 N N . ARG A 1 194 ? 19.201 10.727 17.101 1.00 50.72 194 ARG A N 1
ATOM 1515 C CA . ARG A 1 194 ? 19.219 9.386 17.715 1.00 50.72 194 ARG A CA 1
ATOM 1516 C C . ARG A 1 194 ? 18.087 8.492 17.210 1.00 50.72 194 ARG A C 1
ATOM 1518 O O . ARG A 1 194 ? 18.109 7.287 17.457 1.00 50.72 194 ARG A O 1
ATOM 1525 N N . CYS A 1 195 ? 17.104 9.066 16.519 1.00 44.84 195 CYS A N 1
ATOM 1526 C CA . CYS A 1 195 ? 16.020 8.355 15.857 1.00 44.84 195 CYS A CA 1
ATOM 1527 C C . CYS A 1 195 ? 16.408 8.077 14.397 1.00 44.84 195 CYS A C 1
ATOM 1529 O O . CYS A 1 195 ? 15.855 8.652 13.468 1.00 44.84 195 CYS A O 1
ATOM 1531 N N . GLY A 1 196 ? 17.391 7.198 14.198 1.00 50.28 196 GLY A N 1
ATOM 1532 C CA . GLY A 1 196 ? 17.858 6.794 12.874 1.00 50.28 196 GLY A CA 1
ATOM 1533 C C . GLY A 1 196 ? 18.927 5.714 12.979 1.00 50.28 196 GLY A C 1
ATOM 1534 O O . GLY A 1 196 ? 19.871 5.830 13.758 1.00 50.28 196 GLY A O 1
ATOM 1535 N N . ALA A 1 197 ? 18.778 4.636 12.214 1.00 38.75 197 ALA A N 1
ATOM 1536 C CA . ALA A 1 197 ? 19.876 3.709 11.990 1.00 38.75 197 ALA A CA 1
ATOM 1537 C C . ALA A 1 197 ? 20.848 4.374 11.001 1.00 38.75 197 ALA A C 1
ATOM 1539 O O . ALA A 1 197 ? 20.522 4.489 9.829 1.00 38.75 197 ALA A O 1
ATOM 1540 N N . GLY A 1 198 ? 22.006 4.829 11.488 1.00 36.81 198 GLY A N 1
ATOM 1541 C CA . GLY A 1 198 ? 23.178 5.161 10.668 1.00 36.81 198 GLY A CA 1
ATOM 1542 C C . GLY A 1 198 ? 23.075 6.427 9.811 1.00 36.81 198 GLY A C 1
ATOM 1543 O O . GLY A 1 198 ? 22.730 6.366 8.638 1.00 36.81 198 GLY A O 1
ATOM 1544 N N . ALA A 1 199 ? 23.497 7.568 10.357 1.00 28.84 199 ALA A N 1
ATOM 1545 C CA . ALA A 1 199 ? 23.899 8.709 9.541 1.00 28.84 199 ALA A CA 1
ATOM 1546 C C . ALA A 1 199 ? 25.293 8.431 8.944 1.00 28.84 199 ALA A C 1
ATOM 1548 O O . ALA A 1 199 ? 26.300 8.530 9.646 1.00 28.84 199 ALA A O 1
ATOM 1549 N N . SER A 1 200 ? 25.361 8.061 7.663 1.00 27.42 200 SER A N 1
ATOM 1550 C CA . SER A 1 200 ? 26.598 8.115 6.877 1.00 27.42 200 SER A CA 1
ATOM 1551 C C . SER A 1 200 ? 26.515 9.265 5.880 1.00 27.42 200 SER A C 1
ATOM 1553 O O . SER A 1 200 ? 25.612 9.307 5.049 1.00 27.42 200 SER A O 1
ATOM 1555 N N . ALA A 1 201 ? 27.466 10.186 6.002 1.00 32.62 201 ALA A N 1
ATOM 1556 C CA . ALA A 1 201 ? 27.675 11.336 5.137 1.00 32.62 201 ALA A CA 1
ATOM 1557 C C . ALA A 1 201 ? 27.750 10.961 3.646 1.00 32.62 201 ALA A C 1
ATOM 1559 O O . ALA A 1 201 ? 28.402 9.978 3.293 1.00 32.62 201 ALA A O 1
ATOM 1560 N N . MET A 1 202 ? 27.174 11.794 2.777 1.00 25.75 202 MET A N 1
ATOM 1561 C CA . MET A 1 202 ? 27.504 11.817 1.352 1.00 25.75 202 MET A CA 1
ATOM 1562 C C . MET A 1 202 ? 27.775 13.245 0.880 1.00 25.75 202 MET A C 1
ATOM 1564 O O . MET A 1 202 ? 27.298 14.227 1.442 1.00 25.75 202 MET A O 1
ATOM 1568 N N . ASN A 1 203 ? 28.696 13.297 -0.075 1.00 26.86 203 ASN A N 1
ATOM 1569 C CA . ASN A 1 203 ? 29.528 14.422 -0.458 1.00 26.86 203 ASN A CA 1
ATOM 1570 C C . ASN A 1 203 ? 28.785 15.430 -1.332 1.00 26.86 203 ASN A C 1
ATOM 1572 O O . ASN A 1 203 ? 27.989 15.054 -2.185 1.00 26.86 203 ASN A O 1
ATOM 1576 N N . ALA A 1 204 ? 29.157 16.699 -1.182 1.00 26.42 204 ALA A N 1
ATOM 1577 C CA . ALA A 1 204 ? 28.741 17.778 -2.062 1.00 26.42 204 ALA A CA 1
ATOM 1578 C C . ALA A 1 204 ? 29.222 17.527 -3.503 1.00 26.42 204 ALA A C 1
ATOM 1580 O O . ALA A 1 204 ? 30.424 17.432 -3.766 1.00 26.42 204 ALA A O 1
ATOM 1581 N N . VAL A 1 205 ? 28.272 17.447 -4.433 1.00 29.53 205 VAL A N 1
ATOM 1582 C CA . VAL A 1 205 ? 28.509 17.525 -5.875 1.00 29.53 205 VAL A CA 1
ATOM 1583 C C . VAL A 1 205 ? 28.457 19.002 -6.271 1.00 29.53 205 VAL A C 1
ATOM 1585 O O . VAL A 1 205 ? 27.499 19.707 -5.970 1.00 29.53 205 VAL A O 1
ATOM 1588 N N . THR A 1 206 ? 29.502 19.500 -6.926 1.00 30.12 206 THR A N 1
ATOM 1589 C CA . THR A 1 206 ? 29.539 20.861 -7.487 1.00 30.12 206 THR A CA 1
ATOM 1590 C C . THR A 1 206 ? 28.699 20.949 -8.762 1.00 30.12 206 THR A C 1
ATOM 1592 O O . THR A 1 206 ? 28.954 20.165 -9.678 1.00 30.12 206 THR A O 1
ATOM 1595 N N . PRO A 1 207 ? 27.780 21.922 -8.900 1.00 37.53 207 PRO A N 1
ATOM 1596 C CA . PRO A 1 207 ? 27.011 22.077 -10.125 1.00 37.53 207 PRO A CA 1
ATOM 1597 C C . PRO A 1 207 ? 27.819 22.827 -11.192 1.00 37.53 207 PRO A C 1
ATOM 1599 O O . PRO A 1 207 ? 28.201 23.987 -11.031 1.00 37.53 207 PRO A O 1
ATOM 1602 N N . THR A 1 208 ? 28.039 22.164 -12.323 1.00 40.38 208 THR A N 1
ATOM 1603 C CA . THR A 1 208 ? 28.398 22.789 -13.599 1.00 40.38 208 THR A CA 1
ATOM 1604 C C . THR A 1 208 ? 27.122 23.271 -14.287 1.00 40.38 208 THR A C 1
ATOM 1606 O O . THR A 1 208 ? 26.298 22.450 -14.674 1.00 40.38 208 THR A O 1
ATOM 1609 N N . GLY A 1 209 ? 26.941 24.581 -14.469 1.00 40.16 209 GLY A N 1
ATOM 1610 C CA . GLY A 1 209 ? 25.817 25.096 -15.258 1.00 40.16 209 GLY A CA 1
ATOM 1611 C C . GLY A 1 209 ? 25.703 26.617 -15.244 1.00 40.16 209 GLY A C 1
ATOM 1612 O O . GLY A 1 209 ? 25.576 27.235 -14.193 1.00 40.16 209 GLY A O 1
ATOM 1613 N N . ASN A 1 210 ? 25.753 27.218 -16.430 1.00 47.50 210 ASN A N 1
ATOM 1614 C CA . ASN A 1 210 ? 25.768 28.658 -16.692 1.00 47.50 210 ASN A CA 1
ATOM 1615 C C . ASN A 1 210 ? 24.336 29.253 -16.648 1.00 47.50 210 ASN A C 1
ATOM 1617 O O . ASN A 1 210 ? 23.850 29.773 -17.650 1.00 47.50 210 ASN A O 1
ATOM 1621 N N . GLY A 1 211 ? 23.639 29.089 -15.518 1.00 55.91 211 GLY A N 1
ATOM 1622 C CA . GLY A 1 211 ? 22.243 29.511 -15.314 1.00 55.91 211 GLY A CA 1
ATOM 1623 C C . GLY A 1 211 ? 22.068 30.995 -14.948 1.00 55.91 211 GLY A C 1
ATOM 1624 O O . GLY A 1 211 ? 23.010 31.661 -14.506 1.00 55.91 211 GLY A O 1
ATOM 1625 N N . ARG A 1 212 ? 20.856 31.536 -15.136 1.00 66.88 212 ARG A N 1
ATOM 1626 C CA . ARG A 1 212 ? 20.468 32.907 -14.740 1.00 66.88 212 ARG A CA 1
ATOM 1627 C C . ARG A 1 212 ? 20.312 33.066 -13.223 1.00 66.88 212 ARG A C 1
ATOM 1629 O O . ARG A 1 212 ? 20.541 34.162 -12.702 1.00 66.88 212 ARG A O 1
ATOM 1636 N N . LEU A 1 213 ? 19.967 31.991 -12.521 1.00 79.75 213 LEU A N 1
ATOM 1637 C CA . LEU A 1 213 ? 19.816 31.906 -11.077 1.00 79.75 213 LEU A CA 1
ATOM 1638 C C . LEU A 1 213 ? 21.190 31.915 -10.400 1.00 79.75 213 LEU A C 1
ATOM 1640 O O . LEU A 1 213 ? 21.969 30.967 -10.483 1.00 79.75 213 LEU A O 1
ATOM 1644 N N . ARG A 1 214 ? 21.473 33.011 -9.691 1.00 78.00 214 ARG A N 1
ATOM 1645 C CA . ARG A 1 214 ? 22.724 33.203 -8.935 1.00 78.00 214 ARG A CA 1
ATOM 1646 C C . ARG A 1 214 ? 22.603 32.888 -7.444 1.00 78.00 214 ARG A C 1
ATOM 1648 O O . ARG A 1 214 ? 23.595 32.989 -6.731 1.00 78.00 214 ARG A O 1
ATOM 1655 N N . ALA A 1 215 ? 21.401 32.592 -6.959 1.00 81.50 215 ALA A N 1
ATOM 1656 C CA . ALA A 1 215 ? 21.171 32.316 -5.548 1.00 81.50 215 ALA A CA 1
ATOM 1657 C C . ALA A 1 215 ? 21.631 30.895 -5.193 1.00 81.50 215 ALA A C 1
ATOM 1659 O O . ALA A 1 215 ? 21.299 29.944 -5.892 1.00 81.50 215 ALA A O 1
ATOM 1660 N N . GLU A 1 216 ? 22.366 30.750 -4.089 1.00 89.06 216 GLU A N 1
ATOM 1661 C CA . GLU A 1 216 ? 22.767 29.438 -3.553 1.00 89.06 216 GLU A CA 1
ATOM 1662 C C . GLU A 1 216 ? 21.645 28.779 -2.735 1.00 89.06 216 GLU A C 1
ATOM 1664 O O . GLU A 1 216 ? 21.589 27.556 -2.610 1.00 89.06 216 GLU A O 1
ATOM 1669 N N . ARG A 1 217 ? 20.734 29.592 -2.186 1.00 91.50 217 ARG A N 1
ATOM 1670 C CA . ARG A 1 217 ? 19.592 29.154 -1.378 1.00 91.50 217 ARG A CA 1
ATOM 1671 C C . ARG A 1 217 ? 18.304 29.822 -1.831 1.00 91.50 217 ARG A C 1
ATOM 1673 O O . ARG A 1 217 ? 18.307 30.976 -2.266 1.00 91.50 217 ARG A O 1
ATOM 1680 N N . VAL A 1 218 ? 17.201 29.105 -1.663 1.00 90.12 218 VAL A N 1
ATOM 1681 C CA . VAL A 1 218 ? 15.852 29.629 -1.853 1.00 90.12 218 VAL A CA 1
ATOM 1682 C C . VAL A 1 218 ? 15.566 30.679 -0.782 1.00 90.12 218 VAL A C 1
ATOM 1684 O O . VAL A 1 218 ? 15.873 30.503 0.393 1.00 90.12 218 VAL A O 1
ATOM 1687 N N . THR A 1 219 ? 14.975 31.788 -1.204 1.00 87.44 219 THR A N 1
ATOM 1688 C CA . THR A 1 219 ? 14.560 32.914 -0.351 1.00 87.44 219 THR A CA 1
ATOM 1689 C C . THR A 1 219 ? 13.101 33.239 -0.624 1.00 87.44 219 THR A C 1
ATOM 1691 O O . THR A 1 219 ? 12.601 32.912 -1.704 1.00 87.44 219 THR A O 1
ATOM 1694 N N . LEU A 1 220 ? 12.438 33.971 0.276 1.00 80.75 220 LEU A N 1
ATOM 1695 C CA . LEU A 1 220 ? 11.060 34.439 0.050 1.00 80.75 220 LEU A CA 1
ATOM 1696 C C . LEU A 1 220 ? 10.867 35.196 -1.280 1.00 80.75 220 LEU A C 1
ATOM 1698 O O . LEU A 1 220 ? 9.787 35.145 -1.866 1.00 80.75 220 LEU A O 1
ATOM 1702 N N . ALA A 1 221 ? 11.909 35.849 -1.811 1.00 75.19 221 ALA A N 1
ATOM 1703 C CA . ALA A 1 221 ? 11.845 36.529 -3.108 1.00 75.19 221 ALA A CA 1
ATOM 1704 C C . ALA A 1 221 ? 11.548 35.569 -4.277 1.00 75.19 221 ALA A C 1
ATOM 1706 O O . ALA A 1 221 ? 10.943 35.977 -5.271 1.00 75.19 221 ALA A O 1
ATOM 1707 N N . HIS A 1 222 ? 11.933 34.297 -4.150 1.00 82.94 222 HIS A N 1
ATOM 1708 C CA . HIS A 1 222 ? 11.656 33.263 -5.143 1.00 82.94 222 HIS A CA 1
ATOM 1709 C C . HIS A 1 222 ? 10.211 32.741 -5.083 1.00 82.94 222 HIS A C 1
ATOM 1711 O O . HIS A 1 222 ? 9.786 32.091 -6.025 1.00 82.94 222 HIS A O 1
ATOM 1717 N N . GLY A 1 223 ? 9.437 33.058 -4.038 1.00 74.44 223 GLY A N 1
ATOM 1718 C CA . GLY A 1 223 ? 7.996 32.766 -3.954 1.00 74.44 223 GLY A CA 1
ATOM 1719 C C . GLY A 1 223 ? 7.093 33.965 -4.276 1.00 74.44 223 GLY A C 1
ATOM 1720 O O . GLY A 1 223 ? 5.874 33.859 -4.216 1.00 74.44 223 GLY A O 1
ATOM 1721 N N . GLY A 1 224 ? 7.673 35.130 -4.587 1.00 72.25 224 GLY A N 1
ATOM 1722 C CA . GLY A 1 224 ? 6.950 36.405 -4.671 1.00 72.25 224 GLY A CA 1
ATOM 1723 C C . GLY A 1 224 ? 6.402 36.790 -6.051 1.00 72.25 224 GLY A C 1
ATOM 1724 O O . GLY A 1 224 ? 6.100 37.963 -6.258 1.00 72.25 224 GLY A O 1
ATOM 1725 N N . GLY A 1 225 ? 6.353 35.881 -7.035 1.00 67.62 225 GLY A N 1
ATOM 1726 C CA . GLY A 1 225 ? 5.827 36.177 -8.385 1.00 67.62 225 GLY A CA 1
ATOM 1727 C C . GLY A 1 225 ? 6.731 37.041 -9.284 1.00 67.62 225 GLY A C 1
ATOM 1728 O O . GLY A 1 225 ? 6.375 37.375 -10.416 1.00 67.62 225 GLY A O 1
ATOM 1729 N N . GLY A 1 226 ? 7.903 37.443 -8.787 1.00 74.94 226 GLY A N 1
ATOM 1730 C CA . GLY A 1 226 ? 8.823 38.356 -9.463 1.00 74.94 226 GLY A CA 1
ATOM 1731 C C . GLY A 1 226 ? 9.838 37.674 -10.384 1.00 74.94 226 GLY A C 1
ATOM 1732 O O . GLY A 1 226 ? 9.751 36.492 -10.706 1.00 74.94 226 GLY A O 1
ATOM 1733 N N . LYS A 1 227 ? 10.861 38.438 -10.786 1.00 76.69 227 LYS A N 1
ATOM 1734 C CA . LYS A 1 227 ? 11.970 37.927 -11.607 1.00 76.69 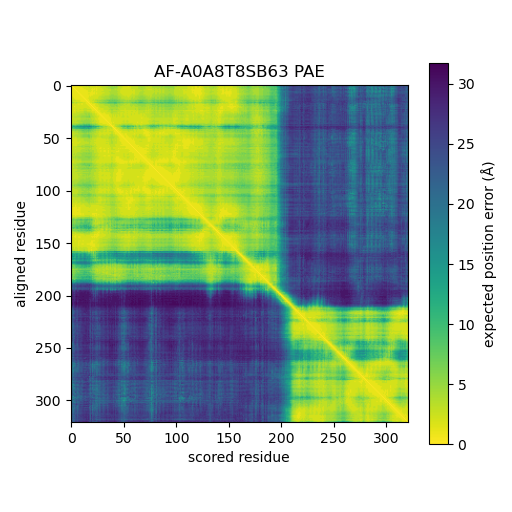227 LYS A CA 1
ATOM 1735 C C . LYS A 1 227 ? 12.705 36.760 -10.933 1.00 76.69 227 LYS A C 1
ATOM 1737 O O . LYS A 1 227 ? 12.997 35.790 -11.607 1.00 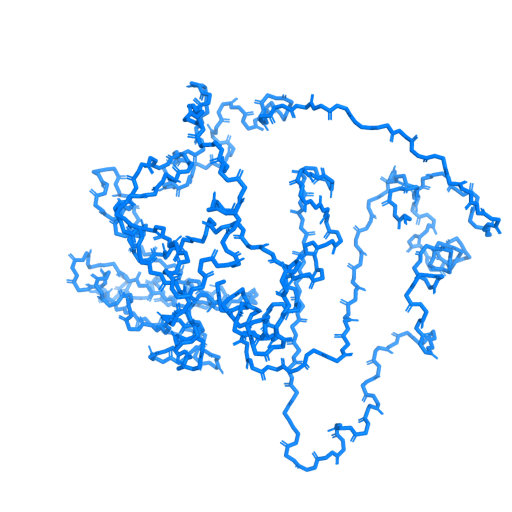76.69 227 LYS A O 1
ATOM 1742 N N . ALA A 1 228 ? 12.937 36.829 -9.621 1.00 76.44 228 ALA A N 1
ATOM 1743 C CA . ALA A 1 228 ? 13.625 35.767 -8.885 1.00 76.44 228 ALA A CA 1
ATOM 1744 C C . ALA A 1 228 ? 12.875 34.423 -8.945 1.00 76.44 228 ALA A C 1
ATOM 1746 O O . ALA A 1 228 ? 13.501 33.393 -9.151 1.00 76.44 228 ALA A O 1
ATOM 1747 N N . MET A 1 229 ? 11.540 34.433 -8.835 1.00 82.19 229 MET A N 1
ATOM 1748 C CA . MET A 1 229 ? 10.720 33.228 -9.014 1.00 82.19 229 MET A CA 1
ATOM 1749 C C . MET A 1 229 ? 10.859 32.664 -10.430 1.00 82.19 229 MET A C 1
ATOM 1751 O O . MET A 1 229 ? 11.063 31.468 -10.590 1.00 82.19 229 MET A O 1
ATOM 1755 N N . ARG A 1 230 ? 10.789 33.524 -11.455 1.00 81.62 230 ARG A N 1
ATOM 1756 C CA . ARG A 1 230 ? 10.958 33.093 -12.850 1.00 81.62 230 ARG A CA 1
ATOM 1757 C C . ARG A 1 230 ? 12.341 32.511 -13.114 1.00 81.62 230 ARG A C 1
ATOM 1759 O O . ARG A 1 230 ? 12.417 31.446 -13.701 1.00 81.62 230 ARG A O 1
ATOM 1766 N N . ASP A 1 231 ? 13.398 33.164 -12.633 1.00 84.94 231 ASP A N 1
ATOM 1767 C CA . ASP A 1 231 ? 14.771 32.674 -12.779 1.00 84.94 231 ASP A CA 1
ATOM 1768 C C . ASP A 1 231 ? 14.938 31.305 -12.079 1.00 84.94 231 ASP A C 1
ATOM 1770 O O . ASP A 1 231 ? 15.611 30.433 -12.617 1.00 84.94 231 ASP A O 1
ATOM 1774 N N . LEU A 1 232 ? 14.295 31.083 -10.919 1.00 87.12 232 LEU A N 1
ATOM 1775 C CA . LEU A 1 232 ? 14.276 29.773 -10.249 1.00 87.12 232 LEU A CA 1
ATOM 1776 C C . LEU A 1 232 ? 13.526 28.719 -11.070 1.00 87.12 232 LEU A C 1
ATOM 1778 O O . LEU A 1 232 ? 14.047 27.626 -11.265 1.00 87.12 232 LEU A O 1
ATOM 1782 N N . ILE A 1 233 ? 12.323 29.045 -11.549 1.00 86.50 233 ILE A N 1
ATOM 1783 C CA . ILE A 1 233 ? 11.497 28.117 -12.327 1.00 86.50 233 ILE A CA 1
ATOM 1784 C C . ILE A 1 233 ? 12.192 27.730 -13.633 1.00 86.50 233 ILE A C 1
ATOM 1786 O O . ILE A 1 233 ? 12.292 26.543 -13.929 1.00 86.50 233 ILE A O 1
ATOM 1790 N N . GLU A 1 234 ? 12.708 28.710 -14.379 1.00 84.62 234 GLU A N 1
ATOM 1791 C CA . GLU A 1 234 ? 13.408 28.487 -15.647 1.00 84.62 234 GLU A CA 1
ATOM 1792 C C . GLU A 1 234 ? 14.641 27.594 -15.459 1.00 84.62 234 GLU A C 1
ATOM 1794 O O . GLU A 1 234 ? 14.797 26.609 -16.180 1.00 84.62 234 GLU A O 1
ATOM 1799 N N . ASP A 1 235 ? 15.498 27.910 -14.485 1.00 86.19 235 ASP A N 1
ATOM 1800 C CA . ASP A 1 235 ? 16.787 27.233 -14.335 1.00 86.19 235 ASP A CA 1
ATOM 1801 C C . ASP A 1 235 ? 16.696 25.856 -13.673 1.00 86.19 235 ASP A C 1
ATOM 1803 O O . ASP A 1 235 ? 17.545 25.010 -13.956 1.00 86.19 235 ASP A O 1
ATOM 1807 N N . VAL A 1 236 ? 15.743 25.647 -12.761 1.00 87.75 236 VAL A N 1
ATOM 1808 C CA . VAL A 1 236 ? 15.649 24.414 -11.961 1.00 87.75 236 VAL A CA 1
ATOM 1809 C C . VAL A 1 236 ? 14.596 23.456 -12.508 1.00 87.75 236 VAL A C 1
ATOM 1811 O O . VAL A 1 236 ? 14.837 22.256 -12.538 1.00 87.75 236 VAL A O 1
ATOM 1814 N N . PHE A 1 237 ? 13.441 23.962 -12.947 1.00 88.31 237 PHE A N 1
ATOM 1815 C CA . PHE A 1 237 ? 12.313 23.110 -13.330 1.00 88.31 237 PHE A CA 1
ATOM 1816 C C . PHE A 1 237 ? 12.136 23.037 -14.845 1.00 88.31 237 PHE A C 1
ATOM 1818 O O . PHE A 1 237 ? 12.168 21.948 -15.409 1.00 88.31 237 PHE A O 1
ATOM 1825 N N . THR A 1 238 ? 11.982 24.169 -15.531 1.00 84.81 238 THR A N 1
ATOM 1826 C CA . THR A 1 238 ? 11.706 24.187 -16.978 1.00 84.81 238 THR A CA 1
ATOM 1827 C C . THR A 1 238 ? 12.873 23.628 -17.793 1.00 84.81 238 THR A C 1
ATOM 1829 O O . THR A 1 238 ? 12.643 22.962 -18.796 1.00 84.81 238 THR A O 1
ATOM 1832 N N . SER A 1 239 ? 14.114 23.856 -17.351 1.00 82.00 239 SER A N 1
ATOM 1833 C CA . SER A 1 239 ? 15.327 23.307 -17.973 1.00 82.00 239 SER A CA 1
ATOM 1834 C C . SER A 1 239 ? 15.416 21.777 -17.922 1.00 82.00 239 SER A C 1
ATOM 1836 O O . SER A 1 239 ? 16.151 21.194 -18.713 1.00 82.00 239 SER A O 1
ATOM 1838 N N . VAL A 1 240 ? 14.695 21.142 -16.992 1.00 84.75 240 VAL A N 1
ATOM 1839 C C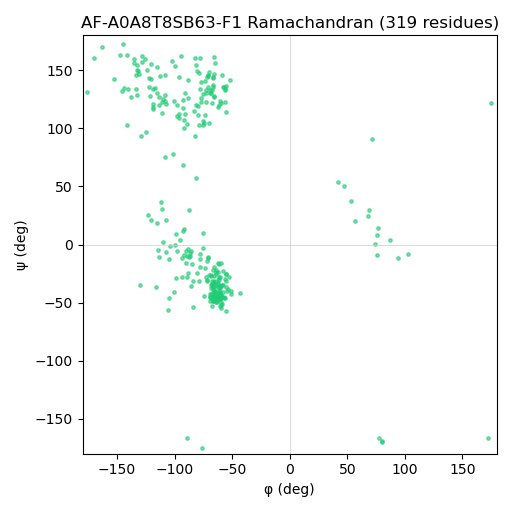A . VAL A 1 240 ? 14.707 19.690 -16.773 1.00 84.75 240 VAL A CA 1
ATOM 1840 C C . VAL A 1 240 ? 13.442 19.038 -17.326 1.00 84.75 240 VAL A C 1
ATOM 1842 O O . VAL A 1 240 ? 13.522 18.008 -17.986 1.00 84.75 240 VAL A O 1
ATOM 1845 N N . PHE A 1 241 ? 12.270 19.619 -17.053 1.00 83.50 241 PHE A N 1
ATOM 1846 C CA . PHE A 1 241 ? 10.979 19.046 -17.443 1.00 83.50 241 PHE A CA 1
ATOM 1847 C C . PHE A 1 241 ? 10.543 19.397 -18.865 1.00 83.50 241 PHE A C 1
ATOM 1849 O O . PHE A 1 241 ? 9.629 18.751 -19.366 1.00 83.50 241 PHE A O 1
ATOM 1856 N N . GLU A 1 242 ? 11.155 20.414 -19.482 1.00 84.75 242 GLU A N 1
ATOM 1857 C CA . GLU A 1 242 ? 10.905 20.842 -20.866 1.00 84.75 242 GLU A CA 1
ATOM 1858 C C . GLU A 1 242 ? 9.406 20.858 -21.256 1.00 84.75 242 GLU A C 1
ATOM 1860 O O . GLU A 1 242 ? 9.013 20.216 -22.231 1.00 84.75 242 GLU A O 1
ATOM 1865 N N . PRO A 1 243 ? 8.529 21.554 -20.501 1.00 78.81 243 PRO A N 1
ATOM 1866 C CA . PRO A 1 243 ? 7.101 21.563 -20.801 1.00 78.81 243 PRO A CA 1
ATOM 1867 C C . PRO A 1 243 ? 6.814 22.248 -22.147 1.00 78.81 243 PRO A C 1
ATOM 1869 O O . PRO A 1 243 ? 7.442 23.252 -22.488 1.00 78.81 243 PRO A O 1
ATOM 1872 N N . ASP A 1 244 ? 5.786 21.774 -22.860 1.00 74.56 244 ASP A N 1
ATOM 1873 C CA . ASP A 1 244 ? 5.361 22.301 -24.173 1.00 74.56 244 ASP A CA 1
ATOM 1874 C C . ASP A 1 244 ? 4.958 23.793 -24.153 1.00 74.56 244 ASP A C 1
ATOM 1876 O O . ASP A 1 244 ? 4.870 24.447 -25.195 1.00 74.56 244 ASP A O 1
ATOM 1880 N N . GLY A 1 245 ? 4.709 24.358 -22.968 1.00 74.62 245 GLY A N 1
ATOM 1881 C CA . GLY A 1 245 ? 4.389 25.767 -22.783 1.00 74.62 245 GLY A CA 1
ATOM 1882 C C . GLY A 1 245 ? 4.558 26.240 -21.339 1.00 74.62 245 GLY A C 1
ATOM 1883 O O . GLY A 1 245 ? 4.730 25.453 -20.414 1.00 74.62 245 GLY A O 1
ATOM 1884 N N . LEU A 1 246 ? 4.482 27.559 -21.156 1.00 69.69 246 LEU A N 1
ATOM 1885 C CA . LEU A 1 246 ? 4.579 28.245 -19.859 1.00 69.69 246 LEU A CA 1
ATOM 1886 C C . LEU A 1 246 ? 3.237 28.881 -19.464 1.00 69.69 246 LEU A C 1
ATOM 1888 O O . LEU A 1 246 ? 3.192 29.996 -18.942 1.00 69.69 246 LEU A O 1
ATOM 1892 N N . GLU A 1 247 ? 2.129 28.212 -19.787 1.00 68.19 247 GLU A N 1
ATOM 1893 C CA . GLU A 1 247 ? 0.809 28.672 -19.363 1.00 68.19 247 GLU A CA 1
ATOM 1894 C C . GLU A 1 247 ? 0.632 28.475 -17.851 1.00 68.19 247 GLU A C 1
ATOM 1896 O O . GLU A 1 247 ? 1.080 27.488 -17.276 1.00 68.19 247 GLU A O 1
ATOM 1901 N N . ASP A 1 248 ? -0.090 29.394 -17.213 1.00 65.38 248 ASP A N 1
ATOM 1902 C CA . ASP A 1 248 ? -0.400 29.356 -15.773 1.00 65.38 248 ASP A CA 1
ATOM 1903 C C . ASP A 1 248 ? -1.489 28.313 -15.423 1.00 65.38 248 ASP A C 1
ATOM 1905 O O . ASP A 1 248 ? -2.057 28.300 -14.334 1.00 65.38 248 ASP A O 1
ATOM 1909 N N . GLN A 1 249 ? -1.860 27.466 -16.388 1.00 65.69 249 GLN A N 1
ATOM 1910 C CA . GLN A 1 249 ? -2.925 26.475 -16.277 1.00 65.69 249 GLN A CA 1
ATOM 1911 C C . GLN A 1 249 ? -2.514 25.181 -16.975 1.00 65.69 249 GLN A C 1
ATOM 1913 O O . GLN A 1 249 ? -2.086 25.196 -18.127 1.00 65.69 249 GLN A O 1
ATOM 1918 N N . ALA A 1 250 ? -2.736 24.047 -16.310 1.00 67.94 250 ALA A N 1
ATOM 1919 C CA . ALA A 1 250 ? -2.637 22.742 -16.946 1.00 67.94 250 ALA A CA 1
ATOM 1920 C C . ALA A 1 250 ? -3.861 22.527 -17.850 1.00 67.94 250 ALA A C 1
ATOM 1922 O O . ALA A 1 250 ? -4.968 22.271 -17.370 1.00 67.94 250 ALA A O 1
ATOM 1923 N N . ARG A 1 251 ? -3.677 22.650 -19.167 1.00 71.44 251 ARG A N 1
ATOM 1924 C CA . ARG A 1 251 ? -4.707 22.312 -20.154 1.00 71.44 251 ARG A CA 1
ATOM 1925 C C . ARG A 1 251 ? -4.453 20.920 -20.706 1.00 71.44 251 ARG A C 1
ATOM 1927 O O . ARG A 1 251 ? -3.429 20.663 -21.324 1.00 71.44 251 ARG A O 1
ATOM 1934 N N . LEU A 1 252 ? -5.422 20.034 -20.514 1.00 71.56 252 LEU A N 1
ATOM 1935 C CA . LEU A 1 252 ? -5.408 18.705 -21.109 1.00 71.56 252 LEU A CA 1
ATOM 1936 C C . LEU A 1 252 ? -5.938 18.817 -22.548 1.00 71.56 252 LEU A C 1
ATOM 1938 O O . LEU A 1 252 ? -7.146 18.813 -22.772 1.00 71.56 252 LEU A O 1
ATOM 1942 N N . SER A 1 253 ? -5.043 18.988 -23.521 1.00 67.19 253 SER A N 1
ATOM 1943 C CA . SER A 1 253 ? -5.374 19.209 -24.943 1.00 67.19 253 SER A CA 1
ATOM 1944 C C . SER A 1 253 ? -5.069 18.005 -25.844 1.00 67.19 253 SER A C 1
ATOM 1946 O O . SER A 1 253 ? -4.937 18.148 -27.058 1.00 67.19 253 SER A O 1
ATOM 1948 N N . HIS A 1 254 ? -4.967 16.806 -25.269 1.00 70.56 254 HIS A N 1
ATOM 1949 C CA . HIS A 1 254 ? -4.577 15.618 -26.017 1.00 70.56 254 HIS A CA 1
ATOM 1950 C C . HIS A 1 254 ? -5.710 15.047 -26.872 1.00 70.56 254 HIS A C 1
ATOM 1952 O O . HIS A 1 254 ? -6.848 14.922 -26.425 1.00 70.56 254 HIS A O 1
ATOM 1958 N N . GLU A 1 255 ? -5.372 14.607 -28.081 1.00 69.25 255 GLU A N 1
ATOM 1959 C CA . GLU A 1 255 ? -6.296 14.010 -29.051 1.00 69.25 255 GLU A CA 1
ATOM 1960 C C . GLU A 1 255 ? -7.081 12.808 -28.496 1.00 69.25 255 GLU A C 1
ATOM 1962 O O . GLU A 1 255 ? -8.259 12.643 -28.808 1.00 69.25 255 GLU A O 1
ATOM 1967 N N . MET A 1 256 ? -6.490 12.037 -27.576 1.00 63.47 256 MET A N 1
ATOM 1968 C CA . MET A 1 256 ? -7.178 10.915 -26.912 1.00 63.47 256 MET A CA 1
ATOM 1969 C C . MET A 1 256 ? -8.345 11.349 -26.014 1.00 63.47 256 MET A C 1
ATOM 1971 O O . MET A 1 256 ? -9.213 10.536 -25.718 1.00 63.47 256 MET A O 1
ATOM 1975 N N . LEU A 1 257 ? -8.399 12.616 -25.595 1.00 69.25 257 LEU A N 1
ATOM 1976 C CA . LEU A 1 257 ? -9.511 13.171 -24.811 1.00 69.25 257 LEU A CA 1
ATOM 1977 C C . LEU A 1 257 ? -10.728 13.495 -25.674 1.00 69.25 257 LEU A C 1
ATOM 1979 O O . LEU A 1 257 ? -11.832 13.626 -25.154 1.00 69.25 257 LEU A O 1
ATOM 1983 N N . ALA A 1 258 ? -10.525 13.621 -26.986 1.00 71.88 258 ALA A N 1
ATOM 1984 C CA . ALA A 1 258 ? -11.587 13.834 -27.959 1.00 71.88 258 ALA A CA 1
ATOM 1985 C C . ALA A 1 258 ? -12.183 12.513 -28.481 1.00 71.88 258 ALA A C 1
ATOM 1987 O O . ALA A 1 258 ? -13.136 12.541 -29.259 1.00 71.88 258 ALA A O 1
ATOM 1988 N N . VAL A 1 259 ? -11.640 11.360 -28.069 1.00 74.69 259 VAL A N 1
ATOM 1989 C CA . VAL A 1 259 ? -12.148 10.041 -28.462 1.00 74.69 259 VAL A CA 1
ATOM 1990 C C . VAL A 1 259 ? -13.410 9.719 -27.666 1.00 74.69 259 VAL A C 1
ATOM 1992 O O . VAL A 1 259 ? -13.419 9.734 -26.434 1.00 74.69 259 VAL A O 1
ATOM 1995 N N . GLU A 1 260 ? -14.489 9.396 -28.374 1.00 74.56 260 GLU A N 1
ATOM 1996 C CA . GLU A 1 260 ? -15.749 8.999 -27.753 1.00 74.56 260 GLU A CA 1
ATOM 1997 C C . GLU A 1 260 ? -15.550 7.735 -26.897 1.00 74.56 260 GLU A C 1
ATOM 1999 O O . GLU A 1 260 ? -15.058 6.710 -27.369 1.00 74.56 260 GLU A O 1
ATOM 2004 N N . GLY A 1 261 ? -15.898 7.821 -25.609 1.00 75.38 261 GLY A N 1
ATOM 2005 C CA . GLY A 1 261 ? -15.696 6.737 -24.642 1.00 75.38 261 GLY A CA 1
ATOM 2006 C C . GLY A 1 261 ? -14.327 6.714 -23.949 1.00 75.38 261 GLY A C 1
ATOM 2007 O O . GLY A 1 261 ? -14.079 5.802 -23.153 1.00 75.38 261 GLY A O 1
ATOM 2008 N N . ALA A 1 262 ? -13.451 7.697 -24.191 1.00 73.00 262 ALA A N 1
ATOM 2009 C CA . ALA A 1 262 ? -12.216 7.854 -23.427 1.00 73.00 262 ALA A CA 1
ATOM 2010 C C . ALA A 1 262 ? -12.505 8.017 -21.924 1.00 73.00 262 ALA A C 1
ATOM 2012 O O . ALA A 1 262 ? -13.396 8.764 -21.515 1.00 73.00 262 ALA A O 1
ATOM 2013 N N . ARG A 1 263 ? -11.740 7.308 -21.087 1.00 76.94 263 ARG A N 1
ATOM 2014 C CA . ARG A 1 263 ? -11.837 7.368 -19.623 1.00 76.94 263 ARG A CA 1
ATOM 2015 C C . ARG A 1 263 ? -10.561 7.976 -19.065 1.00 76.94 263 ARG A C 1
ATOM 2017 O O . ARG A 1 263 ? -9.478 7.441 -19.282 1.00 76.94 263 ARG A O 1
ATOM 2024 N N . LEU A 1 264 ? -10.705 9.095 -18.362 1.00 83.06 264 LEU A N 1
ATOM 2025 C CA . LEU A 1 264 ? -9.591 9.823 -17.767 1.00 83.06 264 LEU A CA 1
ATOM 2026 C C . LEU A 1 264 ? -9.352 9.329 -16.343 1.00 83.06 264 LEU A C 1
ATOM 2028 O O . LEU A 1 264 ? -10.289 9.262 -15.549 1.00 83.06 264 LEU A O 1
ATOM 2032 N N . ALA A 1 265 ? -8.101 9.016 -16.027 1.00 83.94 265 ALA A N 1
ATOM 2033 C CA . ALA A 1 265 ? -7.650 8.781 -14.665 1.00 83.94 265 ALA A CA 1
ATOM 2034 C C . ALA A 1 265 ? -6.634 9.863 -14.305 1.00 83.94 265 ALA A C 1
ATOM 2036 O O . ALA A 1 265 ? -5.709 10.133 -15.070 1.00 83.94 265 ALA A O 1
ATOM 2037 N N . PHE A 1 266 ? -6.832 10.492 -13.153 1.00 86.00 266 PHE A N 1
ATOM 2038 C CA . PHE A 1 266 ? -5.938 11.501 -12.608 1.00 86.00 266 PHE A CA 1
ATOM 2039 C C . PHE A 1 266 ? -5.692 11.154 -11.144 1.00 86.00 266 PHE A C 1
ATOM 2041 O O . PHE A 1 266 ? -6.646 10.930 -10.400 1.00 86.00 266 PHE A O 1
ATOM 2048 N N . THR A 1 267 ? -4.426 11.096 -10.749 1.00 83.88 267 THR A N 1
ATOM 2049 C CA . THR A 1 267 ? -4.013 10.942 -9.355 1.00 83.88 267 THR A CA 1
ATOM 2050 C C . THR A 1 267 ? -2.927 11.961 -9.057 1.00 83.88 267 THR A C 1
ATOM 2052 O O . THR A 1 267 ? -2.174 12.360 -9.948 1.00 83.88 267 THR A O 1
ATOM 2055 N N . THR A 1 268 ? -2.870 12.400 -7.810 1.00 82.88 268 THR A N 1
ATOM 2056 C CA . THR A 1 268 ? -1.829 13.284 -7.308 1.00 82.88 268 THR A CA 1
ATOM 2057 C C . THR A 1 268 ? -1.536 12.886 -5.878 1.00 82.88 268 THR A C 1
ATOM 2059 O O . THR A 1 268 ? -2.455 12.734 -5.078 1.00 82.88 268 THR A O 1
ATOM 2062 N N . ASP A 1 269 ? -0.256 12.796 -5.552 1.00 78.44 269 ASP A N 1
ATOM 2063 C CA . ASP A 1 269 ? 0.211 12.515 -4.205 1.00 78.44 269 ASP A CA 1
ATOM 2064 C C . ASP A 1 269 ? 1.161 13.615 -3.744 1.00 78.44 269 ASP A C 1
ATOM 2066 O O . ASP A 1 269 ? 1.861 14.249 -4.536 1.00 78.44 269 ASP A O 1
ATOM 2070 N N . SER A 1 270 ? 1.179 13.851 -2.435 1.00 78.25 270 SER A N 1
ATOM 2071 C CA . SER A 1 270 ? 2.145 14.744 -1.798 1.00 78.25 270 SER A CA 1
ATOM 2072 C C . SER A 1 270 ? 3.112 13.917 -0.969 1.00 78.25 270 SER A C 1
ATOM 2074 O O . SER A 1 270 ? 2.705 13.163 -0.086 1.00 78.25 270 SER A O 1
ATOM 2076 N N . PHE A 1 271 ? 4.404 14.078 -1.237 1.00 80.00 271 PHE A N 1
ATOM 2077 C CA . PHE A 1 271 ? 5.458 13.280 -0.623 1.00 80.00 271 PHE A CA 1
ATOM 2078 C C . PHE A 1 271 ? 6.241 14.134 0.366 1.00 80.00 271 PHE A C 1
ATOM 2080 O O . PHE A 1 271 ? 6.779 15.178 0.009 1.00 80.00 271 PHE A O 1
ATOM 2087 N N . VAL A 1 272 ? 6.308 13.681 1.617 1.00 83.44 272 VAL A N 1
ATOM 2088 C CA . VAL A 1 272 ? 7.062 14.345 2.686 1.00 83.44 272 VAL A CA 1
ATOM 2089 C C . VAL A 1 272 ? 7.948 13.290 3.340 1.00 83.44 272 VAL A C 1
ATOM 2091 O O . VAL A 1 272 ? 7.503 12.546 4.213 1.00 83.44 272 VAL A O 1
ATOM 2094 N N . VAL A 1 273 ? 9.190 13.168 2.867 1.00 76.06 273 VAL A N 1
ATOM 2095 C CA . VAL A 1 273 ? 10.159 12.168 3.346 1.00 76.06 273 VAL A CA 1
ATOM 2096 C C . VAL A 1 273 ? 11.407 12.850 3.899 1.00 76.06 273 VAL A C 1
ATOM 2098 O O . VAL A 1 273 ? 11.854 13.865 3.374 1.00 76.06 273 VAL A O 1
ATOM 2101 N N . GLN A 1 274 ? 11.962 12.292 4.976 1.00 76.00 274 GLN A N 1
ATOM 2102 C CA . GLN A 1 274 ? 13.187 12.771 5.611 1.00 76.00 274 GLN A CA 1
ATOM 2103 C C . GLN A 1 274 ? 14.071 11.564 5.983 1.00 76.00 274 GLN A C 1
ATOM 2105 O O . GLN A 1 274 ? 13.588 10.683 6.701 1.00 76.00 274 GLN A O 1
ATOM 2110 N N . PRO A 1 275 ? 15.355 11.521 5.575 1.00 85.69 275 PRO A N 1
ATOM 2111 C CA . PRO A 1 275 ? 16.047 12.471 4.690 1.00 85.69 275 PRO A CA 1
ATOM 2112 C C . PRO A 1 275 ? 15.484 12.473 3.256 1.00 85.69 275 PRO A C 1
ATOM 2114 O O . PRO A 1 275 ? 14.802 11.532 2.861 1.00 85.69 275 PRO A O 1
ATOM 2117 N N . LEU A 1 276 ? 15.756 13.540 2.494 1.00 81.62 276 LEU A N 1
ATOM 2118 C CA . LEU A 1 276 ? 15.308 13.666 1.097 1.00 81.62 276 LEU A CA 1
ATOM 2119 C C . LEU A 1 276 ? 16.016 12.670 0.166 1.00 81.62 276 LEU A C 1
ATOM 2121 O O . LEU A 1 276 ? 15.426 12.238 -0.818 1.00 81.62 276 LEU A O 1
ATOM 2125 N N . GLU A 1 277 ? 17.234 12.262 0.521 1.00 83.44 277 GLU A N 1
ATOM 2126 C CA . GLU A 1 277 ? 18.006 11.197 -0.123 1.00 83.44 277 GLU A CA 1
ATOM 2127 C C . GLU A 1 277 ? 18.238 10.060 0.878 1.00 83.44 277 GLU A C 1
ATOM 2129 O O . GLU A 1 277 ? 18.606 10.302 2.031 1.00 83.44 277 GLU A O 1
ATOM 2134 N N . PHE A 1 278 ? 18.035 8.813 0.458 1.00 83.75 278 PHE A N 1
ATOM 2135 C CA . PHE A 1 278 ? 18.165 7.634 1.315 1.00 83.75 278 PHE A CA 1
ATOM 2136 C C . PHE A 1 278 ? 18.669 6.415 0.523 1.00 83.75 278 PHE A C 1
ATOM 2138 O O . PHE A 1 278 ? 18.621 6.392 -0.707 1.00 83.75 278 PHE A O 1
ATOM 2145 N N . PRO A 1 279 ? 19.165 5.354 1.189 1.00 80.38 279 PRO A N 1
ATOM 2146 C CA . PRO A 1 279 ? 19.597 4.151 0.483 1.00 80.38 279 PRO A CA 1
ATOM 2147 C C . PRO A 1 279 ? 18.478 3.575 -0.403 1.00 80.38 279 PRO A C 1
ATOM 2149 O O . PRO A 1 279 ? 17.453 3.117 0.096 1.00 80.38 279 PRO A O 1
ATOM 2152 N N . GLY A 1 280 ? 18.683 3.596 -1.725 1.00 79.06 280 GLY A N 1
ATOM 2153 C CA . GLY A 1 280 ? 17.744 3.061 -2.722 1.00 79.06 280 GLY A CA 1
ATOM 2154 C C . GLY A 1 280 ? 16.897 4.098 -3.476 1.00 79.06 280 GLY A C 1
ATOM 2155 O O . GLY A 1 280 ? 16.241 3.731 -4.464 1.00 79.06 280 GLY A O 1
ATOM 2156 N N . GLY A 1 281 ? 16.935 5.377 -3.091 1.00 84.56 281 GLY A N 1
ATOM 2157 C CA . GLY A 1 281 ? 16.220 6.433 -3.805 1.00 84.56 281 GLY A CA 1
ATOM 2158 C C . GLY A 1 281 ? 16.230 7.793 -3.117 1.00 84.56 281 GLY A C 1
ATOM 2159 O O . GLY A 1 281 ? 16.969 8.048 -2.173 1.00 84.56 281 GLY A O 1
ATOM 2160 N N . ASP A 1 282 ? 15.366 8.659 -3.612 1.00 90.50 282 ASP A N 1
ATOM 2161 C CA . ASP A 1 282 ? 15.198 10.030 -3.155 1.00 90.50 282 ASP A CA 1
ATOM 2162 C C . ASP A 1 282 ? 13.715 10.419 -3.240 1.00 90.50 282 ASP A C 1
ATOM 2164 O O . ASP A 1 282 ? 12.876 9.659 -3.747 1.00 90.50 282 ASP A O 1
ATOM 2168 N N . ILE A 1 283 ? 13.387 11.599 -2.715 1.00 90.44 283 ILE A N 1
ATOM 2169 C CA . ILE A 1 283 ? 12.031 12.153 -2.735 1.00 90.44 283 ILE A CA 1
ATOM 2170 C C . ILE A 1 283 ? 11.450 12.245 -4.157 1.00 90.44 283 ILE A C 1
ATOM 2172 O O . ILE A 1 283 ? 10.264 11.976 -4.344 1.00 90.44 283 ILE A O 1
ATOM 2176 N N . GLY A 1 284 ? 12.265 12.568 -5.165 1.00 89.94 284 GLY A N 1
ATOM 2177 C CA . GLY A 1 284 ? 11.824 12.677 -6.554 1.00 89.94 284 GLY A CA 1
ATOM 2178 C C . GLY A 1 284 ? 11.432 11.317 -7.122 1.00 89.94 284 GLY A C 1
ATOM 2179 O O . GLY A 1 284 ? 10.348 11.154 -7.686 1.00 89.94 284 GLY A O 1
ATOM 2180 N N . LYS A 1 285 ? 12.267 10.301 -6.888 1.00 89.00 285 LYS A N 1
ATOM 2181 C CA . LYS A 1 285 ? 12.010 8.924 -7.312 1.00 89.00 285 LYS A CA 1
ATOM 2182 C C . LYS A 1 285 ? 10.729 8.370 -6.699 1.00 89.00 285 LYS A C 1
ATOM 2184 O O . LYS A 1 285 ? 9.924 7.784 -7.421 1.00 89.00 285 LYS A O 1
ATOM 2189 N N . ILE A 1 286 ? 10.507 8.549 -5.394 1.00 87.94 286 ILE A N 1
ATOM 2190 C CA . ILE A 1 286 ? 9.258 8.076 -4.774 1.00 87.94 286 ILE A CA 1
ATOM 2191 C C . ILE A 1 286 ? 8.048 8.861 -5.270 1.00 87.94 286 ILE A C 1
ATOM 2193 O O . ILE A 1 286 ? 6.995 8.253 -5.439 1.00 87.94 286 ILE A O 1
ATOM 2197 N N . ALA A 1 287 ? 8.200 10.157 -5.562 1.00 89.38 287 ALA A N 1
ATOM 2198 C CA . ALA A 1 287 ? 7.096 10.980 -6.030 1.00 89.38 287 ALA A CA 1
ATOM 2199 C C . ALA A 1 287 ? 6.590 10.537 -7.406 1.00 89.38 287 ALA A C 1
ATOM 2201 O O . ALA A 1 287 ? 5.387 10.363 -7.619 1.00 89.38 287 ALA A O 1
ATOM 2202 N N . VAL A 1 288 ? 7.522 10.266 -8.322 1.00 90.81 288 VAL A N 1
ATOM 2203 C CA . VAL A 1 288 ? 7.205 9.726 -9.646 1.00 90.81 288 VAL A CA 1
ATOM 2204 C C . VAL A 1 288 ? 6.667 8.303 -9.531 1.00 90.81 288 VAL A C 1
ATOM 2206 O O . VAL A 1 288 ? 5.587 8.010 -10.039 1.00 90.81 288 VAL A O 1
ATOM 2209 N N . CYS A 1 289 ? 7.387 7.408 -8.846 1.00 89.00 289 CYS A N 1
ATOM 2210 C CA . CYS A 1 289 ? 6.986 6.007 -8.759 1.00 89.00 289 CYS A CA 1
ATOM 2211 C C . CYS A 1 289 ? 5.636 5.829 -8.053 1.00 89.00 289 CYS A C 1
ATOM 2213 O O . CYS A 1 289 ? 4.844 5.012 -8.508 1.00 89.00 289 CYS A O 1
ATOM 2215 N N . GLY A 1 290 ? 5.360 6.563 -6.972 1.00 84.31 290 GLY A N 1
ATOM 2216 C CA . GLY A 1 290 ? 4.082 6.511 -6.255 1.00 84.31 290 GLY A CA 1
ATOM 2217 C C . GLY A 1 290 ? 2.913 6.895 -7.159 1.00 84.31 290 GLY A C 1
ATOM 2218 O O . GLY A 1 290 ? 2.028 6.078 -7.397 1.00 84.31 290 GLY A O 1
ATOM 2219 N N . THR A 1 291 ? 3.001 8.072 -7.782 1.00 87.69 291 THR A N 1
ATOM 2220 C CA . THR A 1 291 ? 1.958 8.597 -8.678 1.00 87.69 291 THR A CA 1
ATOM 2221 C C . THR A 1 291 ? 1.717 7.681 -9.889 1.00 87.69 291 THR A C 1
ATOM 2223 O O . THR A 1 291 ? 0.577 7.391 -10.252 1.00 87.69 291 THR A O 1
ATOM 2226 N N . VAL A 1 292 ? 2.785 7.171 -10.517 1.00 89.62 292 VAL A N 1
ATOM 2227 C CA . VAL A 1 292 ? 2.674 6.230 -11.649 1.00 89.62 292 VAL A CA 1
ATOM 2228 C C . VAL A 1 292 ? 2.078 4.893 -11.205 1.00 89.62 292 VAL A C 1
ATOM 2230 O O . VAL A 1 292 ? 1.262 4.305 -11.923 1.00 89.62 292 VAL A O 1
ATOM 2233 N N . ASN A 1 293 ? 2.458 4.401 -10.023 1.00 83.88 293 ASN A N 1
ATOM 2234 C CA . ASN A 1 293 ? 1.902 3.168 -9.479 1.00 83.88 293 ASN A CA 1
ATOM 2235 C C . ASN A 1 293 ? 0.389 3.293 -9.283 1.00 83.88 293 ASN A C 1
ATOM 2237 O O . ASN A 1 293 ? -0.327 2.398 -9.712 1.00 83.88 293 ASN A O 1
ATOM 2241 N N . ASP A 1 294 ? -0.104 4.401 -8.734 1.00 81.12 294 ASP A N 1
ATOM 2242 C CA . ASP A 1 294 ? -1.540 4.614 -8.520 1.00 81.12 294 ASP A CA 1
ATOM 2243 C C . ASP A 1 294 ? -2.358 4.587 -9.819 1.00 81.12 294 ASP A C 1
ATOM 2245 O O . ASP A 1 294 ? -3.418 3.959 -9.883 1.00 81.12 294 ASP A O 1
ATOM 2249 N N . LEU A 1 295 ? -1.847 5.197 -10.894 1.00 84.62 295 LEU A N 1
ATOM 2250 C CA . LEU A 1 295 ? -2.498 5.125 -12.207 1.00 84.62 295 LEU A CA 1
ATOM 2251 C C . LEU A 1 295 ? -2.506 3.691 -12.750 1.00 84.62 295 LEU A C 1
ATOM 2253 O O . LEU A 1 295 ? -3.545 3.186 -13.184 1.00 84.62 295 LEU A O 1
ATOM 2257 N N . THR A 1 296 ? -1.357 3.017 -12.698 1.00 83.75 296 THR A N 1
ATOM 2258 C CA . THR A 1 296 ? -1.202 1.681 -13.290 1.00 83.75 296 THR A CA 1
ATOM 2259 C C . THR A 1 296 ? -2.002 0.610 -12.551 1.00 83.75 296 THR A C 1
ATOM 2261 O O . THR A 1 296 ? -2.606 -0.242 -13.203 1.00 83.75 296 THR A O 1
ATOM 2264 N N . VAL A 1 297 ? -2.100 0.661 -11.216 1.00 77.75 297 VAL A N 1
ATOM 2265 C CA . VAL A 1 297 ? -2.944 -0.282 -10.450 1.00 77.75 297 VAL A CA 1
ATOM 2266 C C . VAL A 1 297 ? -4.439 -0.065 -10.697 1.00 77.75 297 VAL A C 1
ATOM 2268 O O . VAL A 1 297 ? -5.221 -1.011 -10.604 1.00 77.75 297 VAL A O 1
ATOM 2271 N N . GLY A 1 298 ? -4.840 1.155 -11.066 1.00 73.62 298 GLY A N 1
ATOM 2272 C CA . GLY A 1 298 ? -6.189 1.473 -11.537 1.00 73.62 298 GLY A CA 1
ATOM 2273 C C . GLY A 1 298 ? -6.479 1.014 -12.972 1.00 73.62 298 GLY A C 1
ATOM 2274 O O . GLY A 1 298 ? -7.599 1.188 -13.448 1.00 73.62 298 GLY A O 1
ATOM 2275 N N . GLY A 1 299 ? -5.496 0.434 -13.672 1.00 80.69 299 GLY A N 1
ATOM 2276 C CA . GLY A 1 299 ? -5.609 0.035 -15.077 1.00 80.69 299 GLY A CA 1
ATOM 2277 C C . GLY A 1 299 ? -5.503 1.200 -16.067 1.00 80.69 299 GLY A C 1
ATOM 2278 O O . GLY A 1 299 ? -5.851 1.033 -17.235 1.00 80.69 299 GLY A O 1
ATOM 2279 N N . ALA A 1 300 ? -5.045 2.375 -15.625 1.00 84.06 300 ALA A N 1
ATOM 2280 C CA . ALA A 1 300 ? -4.818 3.520 -16.493 1.00 84.06 300 ALA A CA 1
ATOM 2281 C C . ALA A 1 300 ? -3.402 3.495 -17.078 1.00 84.06 300 ALA A C 1
ATOM 2283 O O . ALA A 1 300 ? -2.434 3.164 -16.393 1.00 84.06 300 ALA A O 1
ATOM 2284 N N . GLN A 1 301 ? -3.276 3.894 -18.343 1.00 83.44 301 GLN A N 1
ATOM 2285 C CA . GLN A 1 301 ? -1.981 4.160 -18.960 1.00 83.44 301 GLN A CA 1
ATOM 2286 C C . GLN A 1 301 ? -1.506 5.559 -18.529 1.00 83.44 301 GLN A C 1
ATOM 2288 O O . GLN A 1 301 ? -2.195 6.536 -18.829 1.00 83.44 301 GLN A O 1
ATOM 2293 N N . PRO A 1 302 ? -0.358 5.694 -17.842 1.00 87.12 302 PRO A N 1
ATOM 2294 C CA . PRO A 1 302 ? 0.203 6.999 -17.514 1.00 87.12 302 PRO A CA 1
ATOM 2295 C C . PRO A 1 302 ? 0.628 7.721 -18.795 1.00 87.12 302 PRO A C 1
ATOM 2297 O O . PRO A 1 302 ? 1.376 7.165 -19.598 1.00 87.12 302 PRO A O 1
ATOM 2300 N N . LEU A 1 303 ? 0.147 8.949 -18.982 1.00 85.06 303 LEU A N 1
ATOM 2301 C CA . LEU A 1 303 ? 0.459 9.775 -20.156 1.00 85.06 303 LEU A CA 1
ATOM 2302 C C . LEU A 1 303 ? 1.236 11.042 -19.781 1.00 85.06 303 LEU A C 1
ATOM 2304 O O . LEU A 1 303 ? 2.141 11.441 -20.506 1.00 85.06 303 LEU A O 1
ATOM 2308 N N . TRP A 1 304 ? 0.914 11.641 -18.632 1.00 86.12 304 TRP A N 1
ATOM 2309 C CA . TRP A 1 304 ? 1.555 12.852 -18.114 1.00 86.12 304 TRP A CA 1
ATOM 2310 C C . TRP A 1 304 ? 1.730 12.768 -16.601 1.00 86.12 304 TRP A C 1
ATOM 2312 O O . TRP A 1 304 ? 1.059 11.980 -15.931 1.00 86.12 304 TRP A O 1
ATOM 2322 N N . LEU A 1 305 ? 2.599 13.625 -16.069 1.00 87.31 305 LEU A N 1
ATOM 2323 C CA . LEU A 1 305 ? 2.771 13.847 -14.638 1.00 87.31 305 LEU A CA 1
ATOM 2324 C C . LEU A 1 305 ? 2.528 15.319 -14.316 1.00 87.31 305 LEU A C 1
ATOM 2326 O O . LEU A 1 305 ? 3.044 16.203 -14.997 1.00 87.31 305 LEU A O 1
ATOM 2330 N N . SER A 1 306 ? 1.774 15.578 -13.251 1.00 85.88 306 SER A N 1
ATOM 2331 C CA . SER A 1 306 ? 1.754 16.885 -12.600 1.00 85.88 306 SER A CA 1
ATOM 2332 C C . SER A 1 306 ? 2.773 16.889 -11.466 1.00 85.88 306 SER A C 1
ATOM 2334 O O . SER A 1 306 ? 2.685 16.052 -10.569 1.00 85.88 306 SER A O 1
ATOM 2336 N N . ALA A 1 307 ? 3.711 17.833 -11.483 1.00 86.75 307 ALA A N 1
ATOM 2337 C CA . ALA A 1 307 ? 4.695 18.004 -10.420 1.00 86.75 307 ALA A CA 1
ATOM 2338 C C . ALA A 1 307 ? 4.416 19.300 -9.649 1.00 86.75 307 ALA A C 1
ATOM 2340 O O . ALA A 1 307 ? 4.389 20.384 -10.231 1.00 86.75 307 ALA A O 1
ATOM 2341 N N . ALA A 1 308 ? 4.211 19.182 -8.338 1.00 86.75 308 ALA A N 1
ATOM 2342 C CA . ALA A 1 308 ? 4.036 20.310 -7.433 1.00 86.75 308 ALA A CA 1
ATOM 2343 C C . ALA A 1 308 ? 5.152 20.304 -6.386 1.00 86.75 308 ALA A C 1
ATOM 2345 O O . ALA A 1 308 ? 5.446 19.270 -5.787 1.00 86.75 308 ALA A O 1
ATOM 2346 N N . PHE A 1 309 ? 5.756 21.468 -6.155 1.00 87.31 309 PHE A N 1
ATOM 2347 C CA . PHE A 1 309 ? 6.874 21.629 -5.231 1.00 87.31 309 PHE A CA 1
ATOM 2348 C C . PHE A 1 309 ? 6.507 22.636 -4.144 1.00 87.31 309 PHE A C 1
ATOM 2350 O O . PHE A 1 309 ? 6.101 23.761 -4.436 1.00 87.31 309 PHE A O 1
ATOM 2357 N N . ILE A 1 310 ? 6.687 22.240 -2.885 1.00 87.00 310 ILE A N 1
ATOM 2358 C CA . ILE A 1 310 ? 6.654 23.142 -1.732 1.00 87.00 310 ILE A CA 1
ATOM 2359 C C . ILE A 1 310 ? 8.082 23.209 -1.209 1.00 87.00 310 ILE A C 1
ATOM 2361 O O . ILE A 1 310 ? 8.621 22.207 -0.749 1.00 87.00 310 ILE A O 1
ATOM 2365 N N . ILE A 1 311 ? 8.705 24.380 -1.330 1.00 88.94 311 ILE A N 1
ATOM 2366 C CA . ILE A 1 311 ? 10.131 24.556 -1.056 1.00 88.94 311 ILE A CA 1
ATOM 2367 C C . ILE A 1 311 ? 10.289 25.545 0.088 1.00 88.94 311 ILE A C 1
ATOM 2369 O O . ILE A 1 311 ? 9.834 26.687 0.002 1.00 88.94 311 ILE A O 1
ATOM 2373 N N . GLU A 1 312 ? 10.932 25.103 1.164 1.00 86.44 312 GLU A N 1
ATOM 2374 C CA . GLU A 1 312 ? 11.178 25.944 2.330 1.00 86.44 312 GLU A CA 1
ATOM 2375 C C . GLU A 1 312 ? 12.245 27.005 2.026 1.00 86.44 312 GLU A C 1
ATOM 2377 O O . GLU A 1 312 ? 13.231 26.752 1.322 1.00 86.44 312 GLU A O 1
ATOM 2382 N N . GLU A 1 313 ? 12.077 28.201 2.594 1.00 87.88 313 GLU A N 1
ATOM 2383 C CA . GLU A 1 313 ? 13.141 29.203 2.603 1.00 87.88 313 GLU A CA 1
ATOM 2384 C C . GLU A 1 313 ? 14.399 28.625 3.271 1.00 87.88 313 GLU A C 1
ATOM 2386 O O . GLU A 1 313 ? 14.336 27.977 4.311 1.00 87.88 313 GLU A O 1
ATOM 2391 N N . GLY A 1 314 ? 15.560 28.867 2.664 1.00 88.38 314 GLY A N 1
ATOM 2392 C CA . GLY A 1 314 ? 16.842 28.338 3.116 1.00 88.38 314 GLY A CA 1
ATOM 2393 C C . GLY A 1 314 ? 17.261 27.033 2.436 1.00 88.38 314 GLY A C 1
ATOM 2394 O O . GLY A 1 314 ? 18.437 26.676 2.549 1.00 88.38 314 GLY A O 1
ATOM 2395 N N . THR A 1 315 ? 16.369 26.366 1.692 1.00 90.56 315 THR A N 1
ATOM 2396 C CA . THR A 1 315 ? 16.704 25.166 0.902 1.00 90.56 315 THR A CA 1
ATOM 2397 C C . THR A 1 315 ? 17.837 25.470 -0.076 1.00 90.56 315 THR A C 1
ATOM 2399 O O . THR A 1 315 ? 17.813 26.498 -0.754 1.00 90.56 315 THR A O 1
ATOM 2402 N N . GLU A 1 316 ? 18.847 24.602 -0.147 1.00 91.69 316 GLU A N 1
ATOM 2403 C CA . GLU A 1 316 ? 19.944 24.759 -1.106 1.00 91.69 316 GLU A CA 1
ATOM 2404 C C . GLU A 1 316 ? 19.436 24.538 -2.527 1.00 91.69 316 GLU A C 1
ATOM 2406 O O . GLU A 1 316 ? 18.797 23.532 -2.813 1.00 91.69 316 GLU A O 1
ATOM 2411 N N . VAL A 1 317 ? 19.750 25.456 -3.439 1.00 88.81 317 VAL A N 1
ATOM 2412 C CA . VAL A 1 317 ? 19.351 25.329 -4.850 1.00 88.81 317 VAL A CA 1
ATOM 2413 C C . VAL A 1 317 ? 19.986 24.095 -5.491 1.00 88.81 317 VAL A C 1
ATOM 2415 O O . VAL A 1 317 ? 19.381 23.482 -6.362 1.00 88.81 317 VAL A O 1
ATOM 2418 N N . ALA A 1 318 ? 21.181 23.704 -5.040 1.00 87.94 318 ALA A N 1
ATOM 2419 C CA . ALA A 1 318 ? 21.853 22.494 -5.505 1.00 87.94 318 ALA A CA 1
ATOM 2420 C C . ALA A 1 318 ? 21.053 21.215 -5.218 1.00 87.94 318 ALA A C 1
ATOM 2422 O O . ALA A 1 318 ? 21.153 20.281 -5.993 1.00 87.94 318 ALA A O 1
ATOM 2423 N N . LEU A 1 319 ? 20.245 21.193 -4.154 1.00 87.25 319 LEU A N 1
ATOM 2424 C CA . LEU A 1 319 ? 19.393 20.052 -3.811 1.00 87.25 319 LEU A CA 1
ATOM 2425 C C . LEU A 1 319 ? 18.182 19.911 -4.743 1.00 87.25 319 LEU A C 1
ATOM 2427 O O . LEU A 1 319 ? 17.565 18.856 -4.801 1.00 87.25 319 LEU A O 1
ATOM 2431 N N . LEU A 1 320 ? 17.806 20.992 -5.428 1.00 86.88 320 LEU A N 1
ATOM 2432 C CA . LEU A 1 320 ? 16.673 21.009 -6.352 1.00 86.88 320 LEU A CA 1
ATOM 2433 C C . LEU A 1 320 ? 17.073 20.633 -7.789 1.00 86.88 320 LEU A C 1
ATOM 2435 O O . LEU A 1 320 ? 16.188 20.500 -8.629 1.00 86.88 320 LEU A O 1
ATOM 2439 N N . ARG A 1 321 ? 18.378 20.537 -8.074 1.00 82.44 321 ARG A N 1
ATOM 2440 C CA . ARG A 1 321 ? 18.954 20.208 -9.386 1.00 82.44 321 ARG A CA 1
ATOM 2441 C C . ARG A 1 321 ? 19.365 18.745 -9.435 1.00 82.44 321 ARG A C 1
ATOM 2443 O O . ARG A 1 321 ? 19.224 18.160 -10.527 1.00 82.44 321 ARG A O 1
#